Protein AF-A0A7V3JS02-F1 (afdb_monomer)

Solvent-accessible surface area (backbone atoms only — not comparable to full-atom values): 12783 Å² total; per-residue (Å²): 134,54,74,65,55,55,48,52,54,51,49,52,55,48,50,54,53,50,52,44,50,56,47,62,71,46,43,66,59,51,54,53,53,36,35,51,29,7,72,72,30,42,73,64,23,58,60,51,50,52,54,49,55,52,49,38,60,74,61,65,61,91,61,79,54,66,65,54,50,51,51,34,51,52,45,20,51,53,35,31,51,52,58,43,46,47,55,19,43,53,24,11,72,74,18,38,42,65,61,16,52,54,34,46,52,55,42,49,55,55,50,50,58,46,24,75,74,70,74,55,84,57,66,68,56,53,58,51,50,53,53,40,49,54,48,5,31,66,44,22,30,63,53,25,48,50,51,14,40,56,26,9,77,69,25,37,54,67,62,16,50,52,25,44,51,52,23,50,56,34,25,59,80,68,75,48,89,58,63,71,62,52,55,52,38,49,46,48,10,31,62,47,24,27,63,56,23,48,52,51,16,41,55,23,13,67,68,59,36,61,69,60,17,51,51,23,47,52,50,23,44,54,27,25,52,76,61,76,46,77,76,59,66,68,62,56,52,51,38,52,52,44,24,53,53,38,54,54,65,75,78,112

Nearest PDB structures (foldseek):
  6xns-assembly1_A  TM=2.730E-01  e=1.692E-01  synthetic construct
  8v3b-assembly1_a  TM=2.378E-01  e=8.712E-02  synthetic construct
  7rdr-assembly1_A  TM=1.742E-01  e=3.291E-02  unidentified
  8e0o-assembly1_B  TM=2.059E-01  e=1.297E-01  synthetic construct
  3sf4-assembly3_C  TM=2.171E-01  e=5.346E-01  Homo sapiens

Radius of gyration: 34.49 Å; Cα co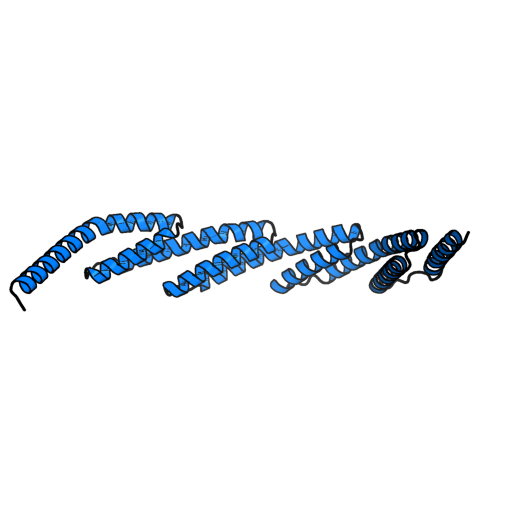ntacts (8 Å, |Δi|>4): 259; chains: 1; bounding box: 74×29×110 Å

Sequence (252 aa):
MTLEEKIAEKLDRFITKIEKIVYRMNLPRLLAIVRKYAEIGDISWIYYVKLIEENVKMYGIKTNISSKVSKIKEIGYKTTVLLELKEARKCAEIGDAFGMELAIEKVMKNAEEYAKKFGEDLSNLYNQIEKIKKIGYRRAIPLELEAARRHAELGDVLDMEISIERAQKYAEKLGVDIFDQVEEIKKIGYRKAIPLKLEAARKSAELGDALRMEECLNFAQKYAEKCGEKIPDQVVAEIYEIYKKQLQSFDD

pLDDT: mean 90.05, std 8.77, range [53.81, 98.75]

Foldseek 3Di:
DDPVVVVVVVVVVVVLVVVLVVCVVCVVVLLVVLLVCLQQLNPVSVVSLVVSVVVCVVSVPPDPVVVSSVVSLVSNLVNNLVVLCVQLQVCLQQLVLVSNVVSLVVSVVVNVVSCVVPVDDCVVVVVVSLVSLLSNLVNNLVVLLVQLLVCLQVLNQPSNVVSLVSNVVSCVSNVHDPPVSNLVSLLSNLVNNLVVLLVQLLVCLLVLNPVSNVVSNVSSQVSCVSNVHGDDVVSVVVSVVSNVVNVVVVVD

Secondary structure (DSSP, 8-state):
--HHHHHHHHHHHHHHHHHHHHHHHHHHHHHHHHHHHHHTT-THHHHHHHHHHHHHHHTT--STHHHHHHHHHHHHHHHHHHHHHHHHHHHHHHT-HHHHHHHHHHHHHHHHHHHHHH----HHHHHHHHHHHHHHHHHHHHHHHHHHHHHHHHT-HHHHHHHHHHHHHHHHHHT---HHHHHHHHHHHHHHHHHHHHHHHHHHHHTT-HHHHHHHHHHHHHHHHHTT----HHHHHHHHHHHHHHHHTTT-

Mean predicted aligned error: 8.8 Å

Structure (mmCIF, N/CA/C/O backbone):
data_AF-A0A7V3JS02-F1
#
_entry.id   AF-A0A7V3JS02-F1
#
loop_
_atom_site.group_PDB
_atom_site.id
_atom_site.type_symbol
_atom_site.label_atom_id
_atom_site.label_alt_id
_atom_site.label_comp_id
_atom_site.label_asym_id
_atom_site.label_entity_id
_atom_site.label_seq_id
_atom_site.pdbx_PDB_ins_code
_atom_site.Cartn_x
_atom_site.Cartn_y
_atom_site.Cartn_z
_atom_site.occupancy
_atom_site.B_iso_or_equiv
_atom_site.auth_seq_id
_atom_site.auth_comp_id
_atom_site.auth_asym_id
_atom_site.auth_atom_id
_atom_site.pdbx_PDB_model_num
ATOM 1 N N . MET A 1 1 ? -4.415 -14.378 69.997 1.00 72.06 1 MET A N 1
ATOM 2 C CA . MET A 1 1 ? -4.799 -13.054 69.486 1.00 72.06 1 MET A CA 1
ATOM 3 C C . MET A 1 1 ? -4.896 -12.077 70.647 1.00 72.06 1 MET A 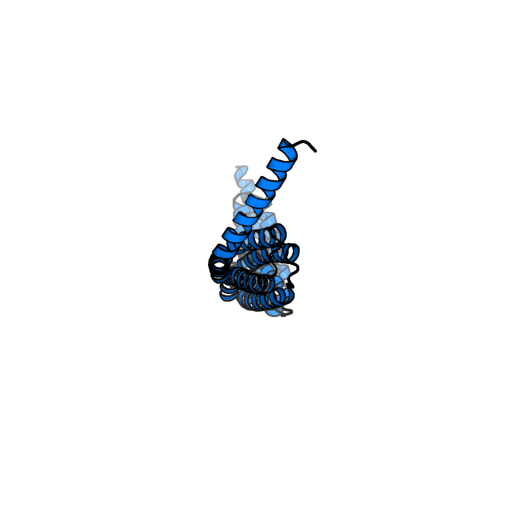C 1
ATOM 5 O O . MET A 1 1 ? -5.714 -12.304 71.543 1.00 72.06 1 MET A O 1
ATOM 9 N N . THR A 1 2 ? -4.023 -11.075 70.686 1.00 92.75 2 THR A N 1
ATOM 10 C CA . THR A 1 2 ? -3.930 -10.068 71.751 1.00 92.75 2 THR A CA 1
ATOM 11 C C . THR A 1 2 ? -5.134 -9.114 71.721 1.00 92.75 2 THR A C 1
ATOM 13 O O . THR A 1 2 ? -5.937 -9.113 70.783 1.00 92.75 2 THR A O 1
ATOM 16 N N . LEU A 1 3 ? -5.316 -8.322 72.783 1.00 86.69 3 LEU A N 1
ATOM 17 C CA . LEU A 1 3 ? -6.363 -7.294 72.827 1.00 86.69 3 LEU A CA 1
ATOM 18 C C . LEU A 1 3 ? -6.144 -6.229 71.739 1.00 86.69 3 LEU A C 1
ATOM 20 O O . LEU A 1 3 ? -7.107 -5.786 71.119 1.00 86.69 3 LEU A O 1
ATOM 24 N N . GLU A 1 4 ? -4.886 -5.883 71.469 1.00 86.81 4 GLU A N 1
ATOM 25 C CA . GLU A 1 4 ? -4.479 -4.950 70.414 1.00 86.81 4 GLU A CA 1
ATOM 26 C C . GLU A 1 4 ? -4.837 -5.483 69.024 1.00 86.81 4 GLU A C 1
ATOM 28 O O . GLU A 1 4 ? -5.469 -4.773 68.246 1.00 86.81 4 GLU A O 1
ATOM 33 N N . GLU A 1 5 ? -4.558 -6.761 68.746 1.00 90.19 5 GLU A N 1
ATOM 34 C CA . GLU A 1 5 ? -4.939 -7.411 67.484 1.00 90.19 5 GLU A CA 1
ATOM 35 C C . GLU A 1 5 ? -6.465 -7.414 67.285 1.00 90.19 5 GLU A C 1
ATOM 37 O O . GLU A 1 5 ? -6.954 -7.123 66.196 1.00 90.19 5 GLU A O 1
ATOM 42 N N . LYS A 1 6 ? -7.246 -7.649 68.351 1.00 87.38 6 LYS A N 1
ATOM 43 C CA . LYS A 1 6 ? -8.723 -7.587 68.309 1.00 87.38 6 LYS A CA 1
ATOM 44 C C . LYS A 1 6 ? -9.259 -6.177 68.044 1.00 87.38 6 LYS A C 1
ATOM 46 O O . LYS A 1 6 ? -10.303 -6.031 67.403 1.00 87.38 6 LYS A O 1
ATOM 51 N N . ILE A 1 7 ? -8.606 -5.148 68.586 1.00 86.81 7 ILE A N 1
ATOM 52 C CA . ILE A 1 7 ? -8.982 -3.742 68.379 1.00 86.81 7 ILE A CA 1
ATOM 53 C C . ILE A 1 7 ? -8.642 -3.318 66.950 1.00 86.81 7 ILE A C 1
ATOM 55 O O . ILE A 1 7 ? -9.502 -2.751 66.275 1.00 86.81 7 ILE A O 1
ATOM 59 N N . ALA A 1 8 ? -7.442 -3.654 66.473 1.00 87.62 8 ALA A N 1
ATOM 60 C CA . ALA A 1 8 ? -7.008 -3.395 65.105 1.00 87.62 8 ALA A CA 1
ATOM 61 C C . ALA A 1 8 ? -7.959 -4.042 64.086 1.00 87.62 8 ALA A C 1
ATOM 63 O O . ALA A 1 8 ? -8.457 -3.364 63.193 1.00 87.62 8 ALA A O 1
ATOM 64 N N . GLU A 1 9 ? -8.320 -5.312 64.282 1.00 91.94 9 GLU A N 1
ATOM 65 C CA . GLU A 1 9 ? -9.240 -6.031 63.394 1.00 91.94 9 GLU A CA 1
ATOM 66 C C . GLU A 1 9 ? -10.656 -5.416 63.372 1.00 91.94 9 GLU A C 1
ATOM 68 O O . GLU A 1 9 ? -11.332 -5.396 62.340 1.00 91.94 9 GLU A O 1
ATOM 73 N N . LYS A 1 10 ? -11.139 -4.893 64.508 1.00 87.31 10 LYS A N 1
ATOM 74 C CA . LYS A 1 10 ? -12.431 -4.187 64.572 1.00 87.31 10 LYS A CA 1
ATOM 75 C C . LYS A 1 10 ? -12.384 -2.828 63.879 1.00 87.31 10 LYS A C 1
ATOM 77 O O . LYS A 1 10 ? -13.352 -2.480 63.201 1.00 87.31 10 LYS A O 1
ATOM 82 N N . LEU A 1 11 ? -11.302 -2.071 64.065 1.00 85.38 11 LEU A N 1
ATOM 83 C CA . LEU A 1 11 ? -11.094 -0.781 63.407 1.00 85.38 11 LEU A CA 1
ATOM 84 C C . LEU A 1 11 ? -11.011 -0.952 61.891 1.00 85.38 11 LEU A C 1
ATOM 86 O O . LEU A 1 11 ? -11.725 -0.258 61.174 1.00 85.38 11 LEU A O 1
ATOM 90 N N . ASP A 1 12 ? -10.245 -1.930 61.417 1.00 87.56 12 ASP A N 1
ATOM 91 C CA . ASP A 1 12 ? -10.099 -2.238 59.993 1.00 87.56 12 ASP A CA 1
ATOM 92 C C . ASP A 1 12 ? -11.447 -2.608 59.344 1.00 87.56 12 ASP A C 1
ATOM 94 O O . ASP A 1 12 ? -11.852 -2.047 58.319 1.00 87.56 12 ASP A O 1
ATOM 98 N N . ARG A 1 13 ? -12.247 -3.447 60.022 1.00 85.69 13 ARG A N 1
ATOM 99 C CA . ARG A 1 13 ? -13.620 -3.763 59.591 1.00 85.69 13 ARG A CA 1
ATOM 100 C C . ARG A 1 13 ? -14.540 -2.540 59.565 1.00 85.69 13 ARG A C 1
ATOM 102 O O . ARG A 1 13 ? -15.411 -2.449 58.694 1.00 85.69 13 ARG A O 1
ATOM 109 N N . PHE A 1 14 ? -14.403 -1.623 60.523 1.00 83.62 14 PHE A N 1
ATOM 110 C CA . PHE A 1 14 ? -15.205 -0.401 60.583 1.00 83.62 14 PHE A CA 1
ATOM 111 C C . PHE A 1 14 ? -14.831 0.578 59.463 1.00 83.62 14 PHE A C 1
ATOM 113 O O . PHE A 1 14 ? -15.727 1.058 58.765 1.00 83.62 14 PHE A O 1
ATOM 120 N N . ILE A 1 15 ? -13.532 0.796 59.239 1.00 83.25 15 ILE A N 1
ATOM 121 C CA . ILE A 1 15 ? -12.993 1.619 58.148 1.00 83.25 15 ILE A CA 1
ATOM 122 C C . ILE A 1 15 ? -13.477 1.079 56.798 1.00 83.25 15 ILE A C 1
ATOM 124 O O . ILE A 1 15 ? -14.153 1.802 56.066 1.00 83.25 15 ILE A O 1
ATOM 128 N N . THR A 1 16 ? -13.296 -0.222 56.540 1.00 83.06 16 THR A N 1
ATOM 129 C CA . THR A 1 16 ? -13.764 -0.892 55.310 1.00 83.06 16 THR A CA 1
ATOM 130 C C . THR A 1 16 ? -15.264 -0.670 55.064 1.00 83.06 16 THR A C 1
ATOM 132 O O . THR A 1 16 ? -15.731 -0.504 53.932 1.00 83.06 16 THR A O 1
ATOM 135 N N . LYS A 1 17 ? -16.075 -0.663 56.132 1.00 84.12 17 LYS A N 1
ATOM 136 C CA . LYS A 1 17 ? -17.525 -0.443 56.035 1.00 84.12 17 LYS A CA 1
ATOM 137 C C . LYS A 1 17 ? -17.859 1.004 55.658 1.00 84.12 17 LYS A C 1
ATOM 139 O O . LYS A 1 17 ? -18.777 1.201 54.859 1.00 84.12 17 LYS A O 1
ATOM 144 N N . ILE A 1 18 ? -17.132 1.986 56.197 1.00 80.75 18 ILE A N 1
ATOM 145 C CA . ILE A 1 18 ? -17.267 3.403 55.825 1.00 80.75 18 ILE A CA 1
ATOM 146 C C . ILE A 1 18 ? -16.854 3.604 54.366 1.00 80.75 18 ILE A C 1
ATOM 148 O O . ILE A 1 18 ? -17.631 4.164 53.592 1.00 80.75 18 ILE A O 1
ATOM 152 N N . GLU A 1 19 ? -15.694 3.087 53.961 1.00 81.38 19 GLU A N 1
ATOM 153 C CA . GLU A 1 19 ? -15.188 3.186 52.585 1.00 81.38 19 GLU A CA 1
ATOM 154 C C . GLU A 1 19 ? -16.183 2.608 51.575 1.00 81.38 19 GLU A C 1
ATOM 156 O O . GLU A 1 19 ? -16.515 3.251 50.579 1.00 81.38 19 GLU A O 1
ATOM 161 N N . LYS A 1 20 ? -16.773 1.447 51.881 1.00 83.25 20 LYS A N 1
ATOM 162 C CA . LYS A 1 20 ? -17.835 0.842 51.066 1.00 83.25 20 LYS A CA 1
ATOM 163 C C . LYS A 1 20 ? -19.061 1.748 50.904 1.00 83.25 20 LYS A C 1
ATOM 165 O O . LYS A 1 20 ? -19.658 1.769 49.823 1.00 83.25 20 LYS A O 1
ATOM 170 N N . ILE A 1 21 ? -19.479 2.457 51.955 1.00 78.94 21 ILE A N 1
ATOM 171 C CA . ILE A 1 21 ? -20.620 3.387 51.900 1.00 78.94 21 ILE A CA 1
ATOM 172 C C . ILE A 1 21 ? -20.264 4.595 51.031 1.00 78.94 21 ILE A C 1
ATOM 174 O O . ILE A 1 21 ? -21.000 4.902 50.090 1.00 78.94 21 ILE A O 1
ATOM 178 N N . VAL A 1 22 ? -19.115 5.223 51.291 1.00 76.81 22 VAL A N 1
ATOM 179 C CA . VAL A 1 22 ? -18.620 6.380 50.530 1.00 76.81 22 VAL A CA 1
ATOM 180 C C . VAL A 1 22 ? -18.471 6.031 49.049 1.00 76.81 22 VAL A C 1
ATOM 182 O O . VAL A 1 22 ? -18.916 6.784 48.179 1.00 76.81 22 VAL A O 1
ATOM 185 N N . TYR A 1 23 ? -17.917 4.859 48.737 1.00 82.50 23 TYR A N 1
ATOM 186 C CA . TYR A 1 23 ? -17.773 4.394 47.364 1.00 82.50 23 TYR A CA 1
ATOM 187 C C . TYR A 1 23 ? -19.134 4.189 46.687 1.00 82.50 23 TYR A C 1
ATOM 189 O O . TYR A 1 23 ? -19.349 4.677 45.579 1.00 82.50 23 TYR A O 1
ATOM 197 N N . ARG A 1 24 ? -20.098 3.539 47.356 1.00 80.00 24 ARG A N 1
ATOM 198 C CA . ARG A 1 24 ? -21.459 3.363 46.814 1.00 80.00 24 ARG A CA 1
ATOM 199 C C . ARG A 1 24 ? -22.152 4.690 46.510 1.00 80.00 24 ARG A C 1
ATOM 201 O O . ARG A 1 24 ? -22.845 4.770 45.499 1.00 80.00 24 ARG A O 1
ATOM 208 N N . MET A 1 25 ? -21.963 5.708 47.350 1.00 77.44 25 MET A N 1
ATOM 209 C CA . MET A 1 25 ? -22.537 7.041 47.134 1.00 77.44 25 MET A CA 1
ATOM 210 C C . MET A 1 25 ? -21.926 7.744 45.914 1.00 77.44 25 MET A C 1
ATOM 212 O O . MET A 1 25 ? -22.640 8.409 45.167 1.00 77.44 25 MET A O 1
ATOM 216 N N . ASN A 1 26 ? -20.625 7.565 45.677 1.00 85.00 26 ASN A N 1
ATOM 217 C CA . ASN A 1 26 ? -19.908 8.227 44.581 1.00 85.00 26 ASN A CA 1
ATOM 218 C C . ASN A 1 26 ? -19.941 7.458 43.251 1.00 85.00 26 ASN A C 1
ATOM 220 O O . ASN A 1 26 ? -19.740 8.041 42.184 1.00 85.00 26 ASN A O 1
ATOM 224 N N . LEU A 1 27 ? -20.221 6.158 43.288 1.00 84.88 27 LEU A N 1
ATOM 225 C CA . LEU A 1 27 ? -20.203 5.272 42.129 1.00 84.88 27 LEU A CA 1
ATOM 226 C C . LEU A 1 27 ? -21.074 5.741 40.940 1.00 84.88 27 LEU A C 1
ATOM 228 O O . LEU A 1 27 ? -20.589 5.661 39.811 1.00 84.88 27 LEU A O 1
ATOM 232 N N . PRO A 1 28 ? -22.315 6.249 41.110 1.00 86.25 28 PRO A N 1
ATOM 233 C CA . PRO A 1 28 ? -23.091 6.773 39.983 1.00 86.25 28 PRO A CA 1
ATOM 234 C C . PRO A 1 28 ? -22.391 7.929 39.258 1.00 86.25 28 PRO A C 1
ATOM 236 O O . PRO A 1 28 ? -22.412 7.986 38.029 1.00 86.25 28 PRO A O 1
ATOM 239 N N . ARG A 1 29 ? -21.734 8.819 40.013 1.00 86.75 29 ARG A N 1
ATOM 240 C CA . ARG A 1 29 ? -20.979 9.953 39.468 1.00 86.75 29 ARG A CA 1
ATOM 241 C C . ARG A 1 29 ? -19.738 9.478 38.721 1.00 86.75 29 ARG A C 1
ATOM 243 O O . ARG A 1 29 ? -19.483 9.958 37.621 1.00 86.75 29 ARG A O 1
ATOM 250 N N . LEU A 1 30 ? -19.011 8.510 39.281 1.00 86.81 30 LEU A N 1
ATOM 251 C CA . LEU A 1 30 ? -17.878 7.879 38.601 1.00 86.81 30 LEU A CA 1
ATOM 252 C C . LEU A 1 30 ? -18.326 7.250 37.278 1.00 86.81 30 LEU A C 1
ATOM 254 O O . LEU A 1 30 ? -17.785 7.601 36.237 1.00 86.81 30 LEU A O 1
ATOM 258 N N . LEU A 1 31 ? -19.374 6.419 37.280 1.00 88.25 31 LEU A N 1
ATOM 259 C CA . LEU A 1 31 ? -19.909 5.804 36.057 1.00 88.25 31 LEU A CA 1
ATOM 260 C C . LEU A 1 31 ? -20.290 6.841 34.986 1.00 88.25 31 LEU A C 1
ATOM 262 O O . LEU A 1 31 ? -20.047 6.601 33.806 1.00 88.25 31 LEU A O 1
ATOM 266 N N . ALA A 1 32 ? -20.848 7.991 35.374 1.00 89.19 32 ALA A N 1
ATOM 267 C CA . ALA A 1 32 ? -21.170 9.072 34.441 1.00 89.19 32 ALA A CA 1
ATOM 268 C C . ALA A 1 32 ? -19.915 9.721 33.825 1.00 89.19 32 ALA A C 1
ATOM 270 O O . ALA A 1 32 ? -19.884 9.968 32.621 1.00 89.19 32 ALA A O 1
ATOM 271 N N . ILE A 1 33 ? -18.868 9.959 34.623 1.00 89.19 33 ILE A N 1
ATOM 272 C CA . ILE A 1 33 ? -17.589 10.506 34.141 1.00 89.19 33 ILE A CA 1
ATOM 273 C C . ILE A 1 33 ? -16.921 9.531 33.168 1.00 89.19 33 ILE A C 1
ATOM 275 O O . ILE A 1 33 ? -16.523 9.923 32.074 1.00 89.19 33 ILE A O 1
ATOM 279 N N . VAL A 1 34 ? -16.844 8.251 33.535 1.00 91.31 34 VAL A N 1
ATOM 280 C CA . VAL A 1 34 ? -16.229 7.219 32.687 1.00 91.31 34 VAL A CA 1
ATOM 281 C C . VAL A 1 34 ? -16.994 7.052 31.380 1.00 91.31 34 VAL A C 1
ATOM 283 O O . VAL A 1 34 ? -16.384 6.954 30.318 1.00 91.31 34 VAL A O 1
ATOM 286 N N . ARG A 1 35 ? -18.329 7.088 31.438 1.00 90.62 35 ARG A N 1
ATOM 287 C CA . ARG A 1 35 ? -19.168 7.087 30.241 1.00 90.62 35 ARG A CA 1
ATOM 288 C C . ARG A 1 35 ? -18.858 8.274 29.330 1.00 90.62 35 ARG A C 1
ATOM 290 O O . ARG A 1 35 ? -18.754 8.074 28.130 1.00 90.62 35 ARG A O 1
ATOM 297 N N . LYS A 1 36 ? -18.659 9.475 29.880 1.00 91.12 36 LYS A N 1
ATOM 298 C CA . LYS A 1 36 ? -18.298 10.654 29.084 1.00 91.12 36 LYS A CA 1
ATOM 299 C C . LYS A 1 36 ? -16.960 10.465 28.363 1.00 91.12 36 LYS A C 1
ATOM 301 O O . LYS A 1 36 ? -16.873 10.794 27.188 1.00 91.12 36 LYS A O 1
ATOM 306 N N . TYR A 1 37 ? -15.948 9.906 29.033 1.00 87.88 37 TYR A N 1
ATOM 307 C CA . TYR A 1 37 ? -14.671 9.571 28.387 1.00 87.88 37 TYR A CA 1
ATOM 308 C C . TYR A 1 37 ? -14.848 8.538 27.266 1.00 87.88 37 TYR A C 1
ATOM 310 O O . TYR A 1 37 ? -14.301 8.707 26.180 1.00 87.88 37 TYR A O 1
ATOM 318 N N . ALA A 1 38 ? -15.673 7.515 27.494 1.00 86.50 38 ALA A N 1
ATOM 319 C CA . ALA A 1 38 ? -16.013 6.523 26.480 1.00 86.50 38 ALA A CA 1
ATOM 320 C C . ALA A 1 38 ? -16.726 7.148 25.265 1.00 86.50 38 ALA A C 1
ATOM 322 O O . ALA A 1 38 ? -16.357 6.871 24.128 1.00 86.50 38 ALA A O 1
ATOM 323 N N . GLU A 1 39 ? -17.699 8.033 25.490 1.00 87.50 39 GLU A N 1
ATOM 324 C CA . GLU A 1 39 ? -18.475 8.715 24.440 1.00 87.50 39 GLU A CA 1
ATOM 325 C C . GLU A 1 39 ? -17.643 9.673 23.576 1.00 87.50 39 GLU A C 1
ATOM 327 O O . GLU A 1 39 ? -18.041 9.968 22.451 1.00 87.50 39 GLU A O 1
ATOM 332 N N . ILE A 1 40 ? -16.495 10.144 24.070 1.00 85.38 40 ILE A N 1
ATOM 333 C CA . ILE A 1 40 ? -15.550 10.965 23.293 1.00 85.38 40 ILE A CA 1
ATOM 334 C C . ILE A 1 40 ? -14.340 10.166 22.786 1.00 85.38 40 ILE A C 1
ATOM 336 O O . ILE A 1 40 ? -13.474 10.730 22.124 1.00 85.38 40 ILE A O 1
ATOM 340 N N . GLY A 1 41 ? -14.269 8.868 23.095 1.00 78.81 41 GLY A N 1
ATOM 341 C CA . GLY A 1 41 ? -13.170 7.985 22.705 1.00 78.81 41 GLY A CA 1
ATOM 342 C C . GLY A 1 41 ? -11.846 8.222 23.441 1.00 78.81 41 GLY A C 1
ATOM 343 O O . GLY A 1 41 ? -10.814 7.736 22.979 1.00 78.81 41 GLY A O 1
ATOM 344 N N . ASP A 1 42 ? -11.857 8.934 24.572 1.00 82.31 42 ASP A N 1
ATOM 345 C CA . ASP A 1 42 ? -10.678 9.161 25.417 1.00 82.31 42 ASP A CA 1
ATOM 346 C C . ASP A 1 42 ? -10.306 7.877 26.163 1.00 82.31 42 ASP A C 1
ATOM 348 O O . ASP A 1 42 ? -11.054 7.404 27.021 1.00 82.31 42 ASP A O 1
ATOM 352 N N . ILE A 1 43 ? -9.117 7.342 25.880 1.00 79.19 43 ILE A N 1
ATOM 353 C CA . ILE A 1 43 ? -8.634 6.058 26.407 1.00 79.19 43 ILE A CA 1
ATOM 354 C C . ILE A 1 43 ? -8.599 5.973 27.945 1.00 79.19 43 ILE A C 1
ATOM 356 O O . ILE A 1 43 ? -8.542 4.876 28.504 1.00 79.19 43 ILE A O 1
ATOM 360 N N . SER A 1 44 ? -8.699 7.098 28.655 1.00 80.38 44 SER A N 1
ATOM 361 C CA . SER A 1 44 ? -8.837 7.142 30.113 1.00 80.38 44 SER A CA 1
ATOM 362 C C . SER A 1 44 ? -10.044 6.340 30.612 1.00 80.38 44 SER A C 1
ATOM 364 O O . SER A 1 44 ? -10.014 5.827 31.735 1.00 80.38 44 SER A O 1
ATOM 366 N N . TRP A 1 45 ? -11.092 6.162 29.789 1.00 86.31 45 TRP A N 1
ATOM 367 C CA . TRP A 1 45 ? -12.254 5.345 30.158 1.00 86.31 45 TRP A CA 1
ATOM 368 C C . TRP A 1 45 ? -11.856 3.910 30.543 1.00 86.31 45 TRP A C 1
ATOM 370 O O . TRP A 1 45 ? -12.429 3.358 31.482 1.00 86.31 45 TRP A O 1
ATOM 380 N N . ILE A 1 46 ? -10.831 3.334 29.903 1.00 82.62 46 ILE A N 1
ATOM 381 C CA . ILE A 1 46 ? -10.332 1.974 30.177 1.00 82.62 46 ILE A CA 1
ATOM 382 C C . ILE A 1 46 ? -9.782 1.864 31.598 1.00 82.62 46 ILE A C 1
ATOM 384 O O . ILE A 1 46 ? -10.121 0.934 32.335 1.00 82.62 46 ILE A O 1
ATOM 388 N N . TYR A 1 47 ? -8.948 2.830 31.991 1.00 82.94 47 TYR A N 1
ATOM 389 C CA . TYR A 1 47 ? -8.342 2.869 33.319 1.00 82.94 47 TYR A CA 1
ATOM 390 C C . TYR A 1 47 ? -9.417 2.947 34.406 1.00 82.94 47 TYR A C 1
ATOM 392 O O . TYR A 1 47 ? -9.424 2.153 35.349 1.00 82.94 47 TYR A O 1
ATOM 400 N N . TYR A 1 48 ? -10.380 3.855 34.241 1.00 87.44 48 TYR A N 1
ATOM 401 C CA . TYR A 1 48 ? -11.426 4.037 35.238 1.00 87.44 48 TYR A CA 1
ATOM 402 C C . TYR A 1 48 ? -12.433 2.883 35.280 1.00 87.44 48 TYR A C 1
ATOM 404 O O . TYR A 1 48 ? -12.923 2.556 36.359 1.00 87.44 48 TYR A O 1
ATOM 412 N N . VAL A 1 49 ? -12.725 2.232 34.148 1.00 86.62 49 VAL A N 1
ATOM 413 C CA . VAL A 1 49 ? -13.524 0.999 34.130 1.00 86.62 49 VAL A CA 1
ATOM 414 C C . VAL A 1 49 ? -12.858 -0.085 34.981 1.00 86.62 49 VAL A C 1
ATOM 416 O O . VAL A 1 49 ? -13.524 -0.666 35.838 1.00 86.62 49 VAL A O 1
ATOM 419 N N . LYS A 1 50 ? -11.550 -0.312 34.808 1.00 84.00 50 LYS A N 1
ATOM 420 C CA . LYS A 1 50 ? -10.802 -1.308 35.588 1.00 84.00 50 LYS A CA 1
ATOM 421 C C . LYS A 1 50 ? -10.836 -0.995 37.086 1.00 84.00 50 LYS A C 1
ATOM 423 O O . LYS A 1 50 ? -11.159 -1.866 37.889 1.00 84.00 50 LYS A O 1
ATOM 428 N N . LEU A 1 51 ? -10.596 0.267 37.447 1.00 84.88 51 LEU A N 1
ATOM 429 C CA . LEU A 1 51 ? -10.661 0.730 38.834 1.00 84.88 51 LEU A CA 1
ATOM 430 C C . LEU A 1 51 ? -12.057 0.518 39.448 1.00 84.88 51 LEU A C 1
ATOM 432 O O . LEU A 1 51 ? -12.182 0.193 40.630 1.00 84.88 51 LEU A O 1
ATOM 436 N N . ILE A 1 52 ? -13.126 0.694 38.663 1.00 87.06 52 ILE A N 1
ATOM 437 C CA . ILE A 1 52 ? -14.493 0.409 39.113 1.00 87.06 52 ILE A CA 1
ATOM 438 C C . ILE A 1 52 ? -14.680 -1.093 39.352 1.00 87.06 52 ILE A C 1
ATOM 440 O O . ILE A 1 52 ? -15.185 -1.474 40.405 1.00 87.06 52 ILE A O 1
ATOM 444 N N . GLU A 1 53 ? -14.260 -1.949 38.420 1.00 85.44 53 GLU A N 1
ATOM 445 C CA . GLU A 1 53 ? -14.382 -3.407 38.553 1.00 85.44 53 GLU A CA 1
ATOM 446 C C . GLU A 1 53 ? -13.616 -3.947 39.776 1.00 85.44 53 GLU A C 1
ATOM 448 O O . GLU A 1 53 ? -14.161 -4.749 40.542 1.00 85.44 53 GLU A O 1
ATOM 453 N N . GLU A 1 54 ? -12.398 -3.454 40.018 1.00 85.12 54 GLU A N 1
ATOM 454 C CA . GLU A 1 54 ? -11.571 -3.816 41.177 1.00 85.12 54 GLU A CA 1
ATOM 455 C C . GLU A 1 54 ? -12.224 -3.411 42.504 1.00 85.12 54 GLU A C 1
ATOM 457 O O . GLU A 1 54 ? -12.354 -4.239 43.408 1.00 85.12 54 GLU A O 1
ATOM 462 N N . ASN A 1 55 ? -12.714 -2.173 42.611 1.00 83.19 55 ASN A N 1
ATOM 463 C CA . ASN A 1 55 ? -13.380 -1.691 43.823 1.00 83.19 55 ASN A CA 1
ATOM 464 C C . ASN A 1 55 ? -14.714 -2.407 44.081 1.00 83.19 55 ASN A C 1
ATOM 466 O O . ASN A 1 55 ? -15.057 -2.715 45.223 1.00 83.19 55 ASN A O 1
ATOM 470 N N . VAL A 1 56 ? -15.476 -2.729 43.032 1.00 84.06 56 VAL A N 1
ATOM 471 C CA . VAL A 1 56 ? -16.717 -3.509 43.166 1.00 84.06 56 VAL A CA 1
ATOM 472 C C . VAL A 1 56 ? -16.439 -4.898 43.732 1.00 84.06 56 VAL A C 1
ATOM 474 O O . VAL A 1 56 ? -17.200 -5.359 44.592 1.00 84.06 56 VAL A O 1
ATOM 477 N N . LYS A 1 57 ? -15.348 -5.535 43.285 1.00 83.88 57 LYS A N 1
ATOM 478 C CA . LYS A 1 57 ? -14.882 -6.824 43.803 1.00 83.88 57 LYS A CA 1
ATOM 479 C C . LYS A 1 57 ? -14.415 -6.698 45.253 1.00 83.88 57 LYS A C 1
ATOM 481 O O . LYS A 1 57 ? -14.905 -7.442 46.098 1.00 83.88 57 LYS A O 1
ATOM 486 N N . MET A 1 58 ? -13.545 -5.729 45.543 1.00 82.19 58 MET A N 1
ATOM 487 C CA . MET A 1 58 ? -12.991 -5.467 46.877 1.00 82.19 58 MET A CA 1
ATOM 488 C C . MET A 1 58 ? -14.093 -5.238 47.920 1.00 82.19 58 MET A C 1
ATOM 490 O O . MET A 1 58 ? -14.110 -5.881 48.965 1.00 82.19 58 MET A O 1
ATOM 494 N N . TYR A 1 59 ? -15.077 -4.390 47.613 1.00 81.81 59 TYR A N 1
ATOM 495 C CA . TYR A 1 59 ? -16.146 -4.047 48.554 1.00 81.81 59 TYR A CA 1
ATOM 496 C C . TYR A 1 59 ? -17.359 -4.994 48.501 1.00 81.81 59 TYR A C 1
ATOM 498 O O . TYR A 1 59 ? -18.343 -4.782 49.224 1.00 81.81 59 TYR A O 1
ATOM 506 N N . GLY A 1 60 ? -17.348 -6.028 47.651 1.00 75.12 60 GLY A N 1
ATOM 507 C CA . GLY A 1 60 ? -18.446 -6.994 47.514 1.00 75.12 60 GLY A CA 1
ATOM 508 C C . GLY A 1 60 ? -19.790 -6.328 47.193 1.00 75.12 60 GLY A C 1
ATOM 509 O O . GLY A 1 60 ? -20.799 -6.543 47.881 1.00 75.12 60 GLY A O 1
ATOM 510 N N . ILE A 1 61 ? -19.812 -5.426 46.208 1.00 75.81 61 ILE A N 1
ATOM 511 C CA . ILE A 1 61 ? -21.005 -4.642 45.865 1.00 75.81 61 ILE A CA 1
ATOM 512 C C . ILE A 1 61 ? -21.897 -5.437 44.898 1.00 75.81 61 ILE A C 1
ATOM 514 O O . ILE A 1 61 ? -21.719 -5.402 43.686 1.00 75.81 61 ILE A O 1
ATOM 518 N N . LYS A 1 62 ? -22.923 -6.111 45.436 1.00 63.72 62 LYS A N 1
ATOM 519 C CA . LYS A 1 62 ? -23.987 -6.772 44.655 1.00 63.72 62 LYS A CA 1
ATOM 520 C C . LYS A 1 62 ? -24.943 -5.737 44.047 1.00 63.72 62 LYS A C 1
ATOM 522 O O . LYS A 1 62 ? -25.923 -5.353 44.675 1.00 63.72 62 LYS A O 1
ATOM 527 N N . THR A 1 63 ? -24.640 -5.230 42.858 1.00 62.06 63 THR A N 1
ATOM 528 C CA . THR A 1 63 ? -25.485 -4.263 42.124 1.00 62.06 63 THR A CA 1
ATOM 529 C C . THR A 1 63 ? -25.396 -4.526 40.621 1.00 62.06 63 THR A C 1
ATOM 531 O O . THR A 1 63 ? -24.483 -5.215 40.171 1.00 62.06 63 THR A O 1
ATOM 534 N N . ASN A 1 64 ? -26.296 -3.932 39.827 1.00 69.62 64 ASN A N 1
ATOM 535 C CA . ASN A 1 64 ? -26.292 -4.011 38.359 1.00 69.62 64 ASN A CA 1
ATOM 536 C C . ASN A 1 64 ? -25.156 -3.184 37.699 1.00 69.62 64 ASN A C 1
ATOM 538 O O . ASN A 1 64 ? -25.343 -2.564 36.654 1.00 69.62 64 ASN A O 1
ATOM 542 N N . ILE A 1 65 ? -23.984 -3.096 38.339 1.00 76.12 65 ILE A N 1
ATOM 543 C CA . ILE A 1 65 ? -22.821 -2.365 37.812 1.00 76.12 65 ILE A CA 1
ATOM 544 C C . ILE A 1 65 ? -22.249 -3.075 36.596 1.00 76.12 65 ILE A C 1
ATOM 546 O O . ILE A 1 65 ? -21.878 -2.399 35.645 1.00 76.12 65 ILE A O 1
ATOM 550 N N . SER A 1 66 ? -22.227 -4.411 36.606 1.00 75.00 66 SER A N 1
ATOM 551 C CA . SER A 1 66 ? -21.676 -5.206 35.506 1.00 75.00 66 SER A CA 1
ATOM 552 C C . SER A 1 66 ? -22.294 -4.809 34.160 1.00 75.00 66 SER A C 1
ATOM 554 O O . SER A 1 66 ? -21.554 -4.446 33.255 1.00 75.00 66 SER A O 1
ATOM 556 N N . SER A 1 67 ? -23.627 -4.708 34.054 1.00 78.75 67 SER A N 1
ATOM 557 C CA . SER A 1 67 ? -24.265 -4.288 32.794 1.00 78.75 67 SER A CA 1
ATOM 558 C C . SER A 1 67 ? -23.960 -2.837 32.397 1.00 78.75 67 SER A C 1
ATOM 560 O O . SER A 1 67 ? -23.833 -2.535 31.211 1.00 78.75 67 SER A O 1
ATOM 562 N N . LYS A 1 68 ? -23.823 -1.918 33.366 1.00 84.81 68 LYS A N 1
ATOM 563 C CA . LYS A 1 68 ? -23.458 -0.516 33.096 1.00 84.81 68 LYS A CA 1
ATOM 564 C C . LYS A 1 68 ? -22.021 -0.405 32.598 1.00 84.81 68 LYS A C 1
ATOM 566 O O . LYS A 1 68 ? -21.769 0.332 31.653 1.00 84.81 68 LYS A O 1
ATOM 571 N N . VAL A 1 69 ? -21.105 -1.144 33.218 1.00 83.62 69 VAL A N 1
ATOM 572 C CA . VAL A 1 69 ? -19.700 -1.214 32.811 1.00 83.62 69 VAL A CA 1
ATOM 573 C C . VAL A 1 69 ? -19.576 -1.837 31.425 1.00 83.62 69 VAL A C 1
ATOM 575 O O . VAL A 1 69 ? -18.891 -1.260 30.589 1.00 83.62 69 VAL A O 1
ATOM 578 N N . SER A 1 70 ? -20.294 -2.926 31.131 1.00 81.69 70 SER A N 1
ATOM 579 C CA . SER A 1 70 ? -20.320 -3.520 29.787 1.00 81.69 70 SER A CA 1
ATOM 580 C C . SER A 1 70 ? -20.780 -2.524 28.720 1.00 81.69 70 SER A C 1
ATOM 582 O O . SER A 1 70 ? -20.124 -2.390 27.696 1.00 81.69 70 SER A O 1
ATOM 584 N N . LYS A 1 71 ? -21.837 -1.740 28.980 1.00 84.06 71 LYS A N 1
ATOM 585 C CA . LYS A 1 71 ? -22.278 -0.686 28.046 1.00 84.06 71 LYS A CA 1
ATOM 586 C C . LYS A 1 71 ? -21.231 0.410 27.843 1.00 84.06 71 LYS A C 1
ATOM 588 O O . LYS A 1 71 ? -21.069 0.904 26.735 1.00 84.06 71 LYS A O 1
ATOM 593 N N . ILE A 1 72 ? -20.531 0.813 28.904 1.00 86.19 72 ILE A N 1
ATOM 594 C CA . ILE A 1 72 ? -19.447 1.802 28.803 1.00 86.19 72 ILE A CA 1
ATOM 595 C C . ILE A 1 72 ? -18.287 1.240 27.973 1.00 86.19 72 ILE A C 1
ATOM 597 O O . ILE A 1 72 ? -17.775 1.959 27.119 1.00 86.19 72 ILE A O 1
ATOM 601 N N . LYS A 1 73 ? -17.913 -0.031 28.185 1.00 82.12 73 LYS A N 1
ATOM 602 C CA . LYS A 1 73 ? -16.896 -0.735 27.387 1.00 82.12 73 LYS A CA 1
ATOM 603 C C . LYS A 1 73 ? -17.273 -0.746 25.906 1.00 82.12 73 LYS A C 1
ATOM 605 O O . LYS A 1 73 ? -16.468 -0.326 25.082 1.00 82.12 73 LYS A O 1
ATOM 610 N N . GLU A 1 74 ? -18.512 -1.115 25.587 1.00 79.94 74 GLU A N 1
ATOM 611 C CA . GLU A 1 74 ? -19.031 -1.130 24.214 1.00 79.94 74 GLU A CA 1
ATOM 612 C C . GLU A 1 74 ? -18.977 0.262 23.556 1.00 79.94 74 GLU A C 1
ATOM 614 O O . GLU A 1 74 ? -18.456 0.409 22.448 1.00 79.94 74 GLU A O 1
ATOM 619 N N . ILE A 1 75 ? -19.468 1.303 24.245 1.00 84.56 75 ILE A N 1
ATOM 620 C CA . ILE A 1 75 ? -19.451 2.688 23.745 1.00 84.56 75 ILE A CA 1
ATOM 621 C C . ILE A 1 75 ? -18.016 3.166 23.519 1.00 84.56 75 ILE A C 1
ATOM 623 O O . ILE A 1 75 ? -17.714 3.723 22.462 1.00 84.56 75 ILE A O 1
ATOM 627 N N . GLY A 1 76 ? -17.146 2.955 24.506 1.00 80.69 76 GLY A N 1
ATOM 628 C CA . GLY A 1 76 ? -15.764 3.414 24.481 1.00 80.69 76 GLY A CA 1
ATOM 629 C C . GLY A 1 76 ? -14.982 2.748 23.365 1.00 80.69 76 GLY A C 1
ATOM 630 O O . GLY A 1 76 ? -14.369 3.433 22.553 1.00 80.69 76 GLY A O 1
ATOM 631 N N . TYR A 1 77 ? -15.098 1.425 23.256 1.00 76.38 77 TYR A N 1
ATOM 632 C CA . TYR A 1 77 ? -14.489 0.652 22.182 1.00 76.38 77 TYR A CA 1
ATOM 633 C C . TYR A 1 77 ? -14.960 1.138 20.809 1.00 76.38 77 TYR A C 1
ATOM 635 O O . TYR A 1 77 ? -14.145 1.513 19.966 1.00 76.38 77 TYR A O 1
ATOM 643 N N . LYS A 1 78 ? -16.280 1.216 20.601 1.00 76.50 78 LYS A N 1
ATOM 644 C CA . LYS A 1 78 ? -16.853 1.651 19.324 1.00 76.50 78 LYS A CA 1
ATOM 645 C C . LYS A 1 78 ? -16.398 3.060 18.955 1.00 76.50 78 LYS A C 1
ATOM 647 O O . LYS A 1 78 ? -16.059 3.299 17.801 1.00 76.50 78 LYS A O 1
ATOM 652 N N . THR A 1 79 ? -16.375 3.984 19.909 1.00 80.06 79 THR A N 1
ATOM 653 C CA . THR A 1 79 ? -16.018 5.384 19.651 1.00 80.06 79 THR A CA 1
ATOM 654 C C . THR A 1 79 ? -14.531 5.540 19.359 1.00 80.06 79 THR A C 1
ATOM 656 O O . THR A 1 79 ? -14.183 6.155 18.353 1.00 80.06 79 THR A O 1
ATOM 659 N N . THR A 1 80 ? -13.655 4.944 20.175 1.00 75.19 80 THR A N 1
ATOM 660 C CA . THR A 1 80 ? -12.201 4.987 19.965 1.00 75.19 80 THR A CA 1
ATOM 661 C C . THR A 1 80 ? -11.835 4.373 18.611 1.00 75.19 80 THR A C 1
ATOM 663 O O . THR A 1 80 ? -11.186 5.030 17.802 1.00 75.19 80 THR A O 1
ATOM 666 N N . VAL A 1 81 ? -12.354 3.183 18.290 1.00 76.00 81 VAL A N 1
ATOM 667 C CA . VAL A 1 81 ? -12.103 2.524 16.997 1.00 76.00 81 VAL A CA 1
ATOM 668 C C . VAL A 1 81 ? -12.655 3.339 15.820 1.00 76.00 81 VAL A C 1
ATOM 670 O O . VAL A 1 81 ? -11.990 3.473 14.795 1.00 76.00 81 VAL A O 1
ATOM 673 N N . LEU A 1 82 ? -13.854 3.924 15.935 1.00 76.44 82 LEU A N 1
ATOM 674 C CA . LEU A 1 82 ? -14.419 4.762 14.868 1.00 76.44 82 LEU A CA 1
ATOM 675 C C . LEU A 1 82 ? -13.594 6.029 14.615 1.00 76.44 82 LEU A C 1
ATOM 677 O O . LEU A 1 82 ? -13.427 6.411 13.454 1.00 76.44 82 LEU A O 1
ATOM 681 N N . LEU A 1 83 ? -13.094 6.671 15.674 1.00 78.00 83 LEU A N 1
ATOM 682 C CA . LEU A 1 83 ? -12.222 7.840 15.568 1.00 78.00 83 LEU A CA 1
ATOM 683 C C . LEU A 1 83 ? -10.889 7.479 14.916 1.00 78.00 83 LEU A C 1
ATOM 685 O O . LEU A 1 83 ? -10.433 8.203 14.034 1.00 78.00 83 LEU A O 1
ATOM 689 N N . GLU A 1 84 ? -10.300 6.345 15.289 1.00 75.44 84 GLU A N 1
ATOM 690 C CA . GLU A 1 84 ? -9.042 5.877 14.707 1.00 75.44 84 GLU A CA 1
ATOM 691 C C . GLU A 1 84 ? -9.209 5.478 13.229 1.00 75.44 84 GLU A C 1
ATOM 693 O O . GLU A 1 84 ? -8.365 5.807 12.397 1.00 75.44 84 GLU A O 1
ATOM 698 N N . LEU A 1 85 ? -10.346 4.876 12.854 1.00 88.81 85 LEU A N 1
ATOM 699 C CA . LEU A 1 85 ? -10.665 4.565 11.454 1.00 88.81 85 LEU A CA 1
ATOM 700 C C . LEU A 1 85 ? -10.970 5.803 10.603 1.00 88.81 85 LEU A C 1
ATOM 702 O O . LEU A 1 85 ? -10.994 5.699 9.375 1.00 88.81 85 LEU A O 1
ATOM 706 N N . LYS A 1 86 ? -11.250 6.962 11.208 1.00 90.31 86 LYS A N 1
ATOM 707 C CA . LYS A 1 86 ? -11.564 8.191 10.465 1.00 90.31 86 LYS A CA 1
ATOM 708 C C . LYS A 1 86 ? -10.403 8.604 9.568 1.00 90.31 86 LYS A C 1
ATOM 710 O O . LYS A 1 86 ? -10.639 9.031 8.444 1.00 90.31 86 LYS A O 1
ATOM 715 N N . GLU A 1 87 ? -9.174 8.455 10.049 1.00 89.88 87 GLU A N 1
ATOM 716 C CA . GLU A 1 87 ? -7.992 8.816 9.271 1.00 89.88 87 GLU A CA 1
ATOM 717 C C . GLU A 1 87 ? -7.773 7.853 8.104 1.00 89.88 87 GLU A C 1
ATOM 719 O O . GLU A 1 87 ? -7.658 8.290 6.963 1.00 89.88 87 GLU A O 1
ATOM 724 N N . ALA A 1 88 ? -7.881 6.544 8.357 1.00 95.00 88 ALA A N 1
ATOM 725 C CA . ALA A 1 88 ? -7.831 5.534 7.303 1.00 95.00 88 ALA A CA 1
ATOM 726 C C . ALA A 1 88 ? -8.887 5.780 6.211 1.00 95.00 88 ALA A C 1
ATOM 728 O O . ALA A 1 88 ? -8.597 5.630 5.027 1.00 95.00 88 ALA A O 1
ATOM 729 N N . ARG A 1 89 ? -10.106 6.193 6.594 1.00 95.56 89 ARG A N 1
ATOM 730 C CA . ARG A 1 89 ? -11.167 6.554 5.640 1.00 95.56 89 ARG A CA 1
ATOM 731 C C . ARG A 1 89 ? -10.794 7.757 4.786 1.00 95.56 89 ARG A C 1
ATOM 733 O O . ARG A 1 89 ? -10.978 7.680 3.580 1.00 95.56 89 ARG A O 1
ATOM 740 N N . LYS A 1 90 ? -10.253 8.830 5.370 1.00 96.00 90 LYS A N 1
ATOM 741 C CA . LYS A 1 90 ? -9.824 10.004 4.593 1.00 96.00 90 LYS A CA 1
ATOM 742 C C . LYS A 1 90 ? -8.737 9.643 3.585 1.00 96.00 90 LYS A C 1
ATOM 744 O O . LYS A 1 90 ? -8.861 10.008 2.423 1.00 96.00 90 LYS A O 1
ATOM 749 N N . CYS A 1 91 ? -7.716 8.897 4.012 1.00 96.69 91 CYS A N 1
ATOM 750 C CA . CYS A 1 91 ? -6.657 8.422 3.121 1.00 96.69 91 CYS A CA 1
ATOM 751 C C . CYS A 1 91 ? -7.239 7.565 1.989 1.00 96.69 91 CYS A C 1
ATOM 753 O O . CYS A 1 91 ? -6.979 7.821 0.815 1.00 96.69 91 CYS A O 1
ATOM 755 N N . ALA A 1 92 ? -8.116 6.612 2.322 1.00 97.44 92 ALA A N 1
ATOM 756 C CA . ALA A 1 92 ? -8.810 5.799 1.328 1.00 97.44 92 ALA A CA 1
ATOM 757 C C . ALA A 1 92 ? -9.638 6.656 0.359 1.00 97.44 92 ALA A C 1
ATOM 759 O O . ALA A 1 92 ? -9.691 6.377 -0.838 1.00 97.44 92 ALA A O 1
ATOM 760 N N . GLU A 1 93 ? -10.279 7.711 0.860 1.00 97.06 93 GLU A N 1
ATOM 761 C CA . GLU A 1 93 ? -11.109 8.592 0.055 1.00 97.06 93 GLU A CA 1
ATOM 762 C C . GLU A 1 93 ? -10.305 9.413 -0.959 1.00 97.06 93 GLU A C 1
ATOM 764 O O . GLU A 1 93 ? -10.806 9.683 -2.050 1.00 97.06 93 GLU A O 1
ATOM 769 N N . ILE A 1 94 ? -9.067 9.774 -0.649 1.00 97.00 94 ILE A N 1
ATOM 770 C CA . ILE A 1 94 ? -8.199 10.495 -1.588 1.00 97.00 94 ILE A CA 1
ATOM 771 C C . ILE A 1 94 ? -7.304 9.559 -2.412 1.00 97.00 94 ILE A C 1
ATOM 773 O O . ILE A 1 94 ? -6.533 10.034 -3.236 1.00 97.00 94 ILE A O 1
ATOM 777 N N . GLY A 1 95 ? -7.404 8.241 -2.207 1.00 96.19 95 GLY A N 1
ATOM 778 C CA . GLY A 1 95 ? -6.561 7.250 -2.880 1.00 96.19 95 GLY A CA 1
ATOM 779 C C . GLY A 1 95 ? -5.137 7.144 -2.324 1.00 96.19 95 GLY A C 1
ATOM 780 O O . GLY A 1 95 ? -4.294 6.507 -2.948 1.00 96.19 95 GLY A O 1
ATOM 781 N N . ASP A 1 96 ? -4.865 7.703 -1.143 1.00 97.25 96 ASP A N 1
ATOM 782 C CA . ASP A 1 96 ? -3.611 7.499 -0.411 1.00 97.25 96 ASP A CA 1
ATOM 783 C C . ASP A 1 96 ? -3.620 6.114 0.258 1.00 97.25 96 ASP A C 1
ATOM 785 O O . ASP A 1 96 ? -3.948 5.945 1.436 1.00 97.25 96 ASP A O 1
ATOM 789 N N . ALA A 1 97 ? -3.307 5.083 -0.528 1.00 96.69 97 ALA A N 1
ATOM 790 C CA . ALA A 1 97 ? -3.307 3.703 -0.053 1.00 96.69 97 ALA A CA 1
ATOM 791 C C . ALA A 1 97 ? -2.228 3.434 1.011 1.00 96.69 97 ALA A C 1
ATOM 793 O O . ALA A 1 97 ? -2.460 2.625 1.910 1.00 96.69 97 ALA A O 1
ATOM 794 N N . PHE A 1 98 ? -1.082 4.119 0.951 1.00 94.44 98 PHE A N 1
ATOM 795 C CA . PHE A 1 98 ? -0.011 3.955 1.934 1.00 94.44 98 PHE A CA 1
ATOM 796 C C . PHE A 1 98 ? -0.408 4.537 3.295 1.00 94.44 98 PHE A C 1
ATOM 798 O O . PHE A 1 98 ? -0.365 3.826 4.302 1.00 94.44 98 PHE A O 1
ATOM 805 N N . GLY A 1 99 ? -0.873 5.790 3.330 1.00 95.06 99 GLY A N 1
ATOM 806 C CA . GLY A 1 99 ? -1.366 6.413 4.559 1.00 95.06 99 GLY A CA 1
ATOM 807 C C . GLY A 1 99 ? -2.568 5.669 5.141 1.00 95.06 99 GLY A C 1
ATOM 808 O O . GLY A 1 99 ? -2.662 5.488 6.356 1.00 95.06 99 GLY A O 1
ATOM 809 N N . MET A 1 100 ? -3.440 5.133 4.281 1.00 96.94 100 MET A N 1
ATOM 810 C CA . MET A 1 100 ? -4.541 4.269 4.703 1.00 96.94 100 MET A CA 1
ATOM 811 C C . MET A 1 100 ? -4.038 3.005 5.414 1.00 96.94 100 MET A C 1
ATOM 813 O O . MET A 1 100 ? -4.545 2.678 6.487 1.00 96.94 100 MET A O 1
ATOM 817 N N . GLU A 1 101 ? -3.077 2.279 4.832 1.00 95.38 101 GLU A N 1
ATOM 818 C CA . GLU A 1 101 ? -2.535 1.052 5.429 1.00 95.38 101 GLU A CA 1
ATOM 819 C C . GLU A 1 101 ? -1.874 1.320 6.784 1.00 95.38 101 GLU A C 1
ATOM 821 O O . GLU A 1 101 ? -2.167 0.605 7.744 1.00 95.38 101 GLU A O 1
ATOM 826 N N . LEU A 1 102 ? -1.086 2.393 6.895 1.00 93.88 102 LEU A N 1
ATOM 827 C CA . LEU A 1 102 ? -0.472 2.814 8.159 1.00 93.88 102 LEU A CA 1
ATOM 828 C C . LEU A 1 102 ? -1.514 3.165 9.229 1.00 93.88 102 LEU A C 1
ATOM 830 O O . LEU A 1 102 ? -1.395 2.764 10.390 1.00 93.88 102 LEU A O 1
ATOM 834 N N . ALA A 1 103 ? -2.561 3.902 8.852 1.00 92.31 103 ALA A N 1
ATOM 835 C CA . ALA A 1 103 ? -3.639 4.243 9.772 1.00 92.31 103 ALA A CA 1
ATOM 836 C C . ALA A 1 103 ? -4.392 2.988 10.249 1.00 92.31 103 ALA A C 1
ATOM 838 O O . ALA A 1 103 ? -4.710 2.875 11.434 1.00 92.31 103 ALA A O 1
ATOM 839 N N . ILE A 1 104 ? -4.636 2.024 9.355 1.00 94.44 104 ILE A N 1
ATOM 840 C CA . ILE A 1 104 ? -5.267 0.739 9.691 1.00 94.44 104 ILE A CA 1
ATOM 841 C C . ILE A 1 104 ? -4.390 -0.081 10.639 1.00 94.44 104 ILE A C 1
ATOM 843 O O . ILE A 1 104 ? -4.913 -0.635 11.603 1.00 94.44 104 ILE A O 1
ATOM 847 N N . GLU A 1 105 ? -3.082 -0.162 10.395 1.00 92.31 105 GLU A N 1
ATOM 848 C CA . GLU A 1 105 ? -2.151 -0.894 11.260 1.00 92.31 105 GLU A CA 1
ATOM 849 C C . GLU A 1 105 ? -2.196 -0.362 12.698 1.00 92.31 105 GLU A C 1
ATOM 851 O O . GLU A 1 105 ? -2.324 -1.132 13.654 1.00 92.31 105 GLU A O 1
ATOM 856 N N . LYS A 1 106 ? -2.197 0.968 12.852 1.00 87.25 106 LYS A N 1
ATOM 857 C CA . LYS A 1 106 ? -2.332 1.622 14.157 1.00 87.25 106 LYS A CA 1
ATOM 858 C C . LYS A 1 106 ? -3.645 1.253 14.857 1.00 87.25 106 LYS A C 1
ATOM 860 O O . LYS A 1 106 ? -3.620 0.919 16.041 1.00 87.25 106 LYS A O 1
ATOM 865 N N . VAL A 1 107 ? -4.770 1.285 14.134 1.00 88.62 107 VAL A N 1
ATOM 866 C CA . VAL A 1 107 ? -6.090 0.895 14.672 1.00 88.62 107 VAL A CA 1
ATOM 867 C C . VAL A 1 107 ? -6.074 -0.564 15.126 1.00 88.62 107 VAL A C 1
ATOM 869 O O . VAL A 1 107 ? -6.543 -0.885 16.216 1.00 88.62 107 VAL A O 1
ATOM 872 N N . MET A 1 108 ? -5.527 -1.458 14.298 1.00 88.75 108 MET A N 1
ATOM 873 C CA . MET A 1 108 ? -5.492 -2.893 14.577 1.00 88.75 108 MET A CA 1
ATOM 874 C C . MET A 1 108 ? -4.668 -3.213 15.817 1.00 88.75 108 MET A C 1
ATOM 876 O O . MET A 1 108 ? -5.141 -3.950 16.680 1.00 88.75 108 MET A O 1
ATOM 880 N N . LYS A 1 109 ? -3.490 -2.601 15.959 1.00 85.50 109 LYS A N 1
ATOM 881 C CA . LYS A 1 109 ? -2.649 -2.771 17.146 1.00 85.50 109 LYS A CA 1
ATOM 882 C C . LYS A 1 109 ? -3.407 -2.410 18.426 1.00 85.50 109 LYS A C 1
ATOM 884 O O . LYS A 1 109 ? -3.426 -3.192 19.377 1.00 85.50 109 LYS A O 1
ATOM 889 N N . ASN A 1 110 ? -4.080 -1.260 18.431 1.00 78.38 110 ASN A N 1
ATOM 890 C CA . ASN A 1 110 ? -4.867 -0.817 19.579 1.00 78.38 110 ASN A CA 1
ATOM 891 C C . ASN A 1 110 ? -6.043 -1.769 19.845 1.00 78.38 110 ASN A C 1
ATOM 893 O O . ASN A 1 110 ? -6.246 -2.213 20.976 1.00 78.38 110 ASN A O 1
ATOM 897 N N . ALA A 1 111 ? -6.795 -2.133 18.806 1.00 81.38 111 ALA A N 1
ATOM 898 C CA . ALA A 1 111 ? -7.948 -3.018 18.919 1.00 81.38 111 ALA A CA 1
ATOM 899 C C . ALA A 1 111 ? -7.584 -4.418 19.443 1.00 81.38 111 ALA A C 1
ATOM 901 O O . ALA A 1 111 ? -8.307 -4.959 20.280 1.00 81.38 111 ALA A O 1
ATOM 902 N N . GLU A 1 112 ? -6.459 -4.990 19.012 1.00 84.38 112 GLU A N 1
ATOM 903 C CA . GLU A 1 112 ? -5.969 -6.289 19.483 1.00 84.38 112 GLU A CA 1
ATOM 904 C C . GLU A 1 112 ? -5.543 -6.261 20.952 1.00 84.38 112 GLU A C 1
ATOM 906 O O . GLU A 1 112 ? -5.847 -7.190 21.706 1.00 84.38 112 GLU A O 1
ATOM 911 N N . GLU A 1 113 ? -4.870 -5.194 21.391 1.00 77.88 113 GLU A N 1
ATOM 912 C CA . GLU A 1 113 ? -4.545 -5.007 22.806 1.00 77.88 113 GLU A CA 1
ATOM 913 C C . GLU A 1 113 ? -5.809 -4.946 23.674 1.00 77.88 113 GLU A C 1
ATOM 915 O O . GLU A 1 113 ? -5.826 -5.490 24.783 1.00 77.88 113 GLU A O 1
ATOM 920 N N . TYR A 1 114 ? -6.878 -4.322 23.173 1.00 71.56 114 TYR A N 1
ATOM 921 C CA . TYR A 1 114 ? -8.166 -4.281 23.864 1.00 71.56 114 TYR A CA 1
ATOM 922 C C . TYR A 1 114 ? -8.871 -5.632 23.872 1.00 71.56 114 TYR A C 1
ATOM 924 O O . TYR A 1 114 ? -9.288 -6.085 24.940 1.00 71.56 114 TYR A O 1
ATOM 932 N N . ALA A 1 115 ? -8.953 -6.306 22.725 1.00 77.50 115 ALA A N 1
ATOM 933 C CA . ALA A 1 115 ? -9.570 -7.623 22.618 1.00 77.50 115 ALA A CA 1
ATOM 934 C C . ALA A 1 115 ? -8.915 -8.631 23.571 1.00 77.50 115 ALA A C 1
ATOM 936 O O . ALA A 1 115 ? -9.615 -9.325 24.305 1.00 77.50 115 ALA A O 1
ATOM 937 N N . LYS A 1 116 ? -7.577 -8.636 23.672 1.00 77.75 116 LYS A N 1
ATOM 938 C CA . LYS A 1 116 ? -6.841 -9.484 24.629 1.00 77.75 116 LYS A CA 1
ATOM 939 C C . LYS A 1 116 ? -7.188 -9.188 26.089 1.00 77.75 116 LYS A C 1
ATOM 941 O O . LYS A 1 116 ? -7.239 -10.106 26.901 1.00 77.75 116 LYS A O 1
ATOM 946 N N . LYS A 1 117 ? -7.400 -7.916 26.440 1.00 68.75 117 LYS A N 1
ATOM 947 C CA . LYS A 1 117 ? -7.694 -7.496 27.822 1.00 68.75 117 LYS A CA 1
ATOM 948 C C . LYS A 1 117 ? -9.139 -7.768 28.235 1.00 68.75 117 LYS A C 1
ATOM 950 O O . LYS A 1 117 ? -9.382 -7.999 29.417 1.00 68.75 117 LYS A O 1
ATOM 955 N N . PHE A 1 118 ? -10.082 -7.709 27.296 1.00 67.44 118 PHE A N 1
ATOM 956 C CA . PHE A 1 118 ? -11.514 -7.677 27.609 1.00 67.44 118 PHE A CA 1
ATOM 957 C C . PHE A 1 118 ? -12.343 -8.790 26.957 1.00 67.44 118 PHE A C 1
ATOM 959 O O . PHE A 1 118 ? -13.520 -8.910 27.281 1.00 67.44 118 PHE A O 1
ATOM 966 N N . GLY A 1 119 ? -11.739 -9.632 26.114 1.00 70.19 119 GLY A N 1
ATOM 967 C CA . GLY A 1 119 ? -12.425 -10.740 25.447 1.00 70.19 119 GLY A CA 1
ATOM 968 C C . GLY A 1 119 ? -13.388 -10.290 24.346 1.00 70.19 119 GLY A C 1
ATOM 969 O O . GLY A 1 119 ? -14.395 -10.952 24.119 1.00 70.19 119 GLY A O 1
ATOM 970 N N . GLU A 1 120 ? -13.108 -9.154 23.704 1.00 73.12 120 GLU A N 1
ATOM 971 C CA . GLU A 1 120 ? -13.958 -8.576 22.655 1.00 73.12 120 GLU A CA 1
ATOM 972 C C . GLU A 1 120 ? -13.734 -9.248 21.290 1.00 73.12 120 GLU A C 1
ATOM 974 O O . GLU A 1 120 ? -12.607 -9.600 20.933 1.00 73.12 120 GLU A O 1
ATOM 979 N N . ASP A 1 121 ? -14.808 -9.372 20.506 1.00 80.31 121 ASP A N 1
ATOM 980 C CA . ASP A 1 121 ? -14.771 -9.869 19.126 1.00 80.31 121 ASP A CA 1
ATOM 981 C C . ASP A 1 121 ? -14.419 -8.744 18.137 1.00 80.31 121 ASP A C 1
ATOM 983 O O . ASP A 1 121 ? -15.076 -7.702 18.070 1.00 80.31 121 ASP A O 1
ATOM 987 N N . LEU A 1 122 ? -13.389 -8.977 17.320 1.00 82.25 122 LEU A N 1
ATOM 988 C CA . LEU A 1 122 ? -12.896 -8.031 16.317 1.00 82.25 122 LEU A CA 1
ATOM 989 C C . LEU A 1 122 ? -13.542 -8.205 14.934 1.00 82.25 122 LEU A C 1
ATOM 991 O O . LEU A 1 122 ? -13.260 -7.422 14.026 1.00 82.25 122 LEU A O 1
ATOM 995 N N . SER A 1 123 ? -14.424 -9.188 14.740 1.00 85.38 123 SER A N 1
ATOM 996 C CA . SER A 1 123 ? -14.988 -9.533 13.424 1.00 85.38 123 SER A CA 1
ATOM 997 C C . SER A 1 123 ? -15.644 -8.341 12.715 1.00 85.38 123 SER A C 1
ATOM 999 O O . SER A 1 123 ? -15.451 -8.121 11.517 1.00 85.38 123 SER A O 1
ATOM 1001 N N . ASN A 1 124 ? -16.379 -7.502 13.451 1.00 82.12 124 ASN A N 1
ATOM 1002 C CA . ASN A 1 124 ? -16.995 -6.301 12.881 1.00 82.12 124 ASN A CA 1
ATOM 1003 C C . ASN A 1 124 ? -15.960 -5.235 12.470 1.00 82.12 124 ASN A C 1
ATOM 1005 O O . ASN A 1 124 ? -16.161 -4.523 11.484 1.00 82.12 124 ASN A O 1
ATOM 1009 N N . LEU A 1 125 ? -14.849 -5.121 13.202 1.00 85.31 125 LEU A N 1
ATOM 1010 C CA . LEU A 1 125 ? -13.759 -4.211 12.853 1.00 85.31 125 LEU A CA 1
ATOM 1011 C C . LEU A 1 125 ? -13.062 -4.670 11.569 1.00 85.31 125 LEU A C 1
ATOM 1013 O O . LEU A 1 125 ? -12.911 -3.865 10.648 1.00 85.31 125 LEU A O 1
ATOM 1017 N N . TYR A 1 126 ? -12.735 -5.960 11.457 1.00 89.81 126 TYR A N 1
ATOM 1018 C CA . TYR A 1 126 ? -12.162 -6.527 10.232 1.00 89.81 126 TYR A CA 1
ATOM 1019 C C . TYR A 1 126 ? -13.048 -6.253 9.011 1.00 89.81 126 TYR A C 1
ATOM 1021 O O . TYR A 1 126 ? -12.562 -5.763 7.993 1.00 89.81 126 TYR A O 1
ATOM 1029 N N . ASN A 1 127 ? -14.365 -6.451 9.137 1.00 89.62 127 ASN A N 1
ATOM 1030 C CA . ASN A 1 127 ? -15.317 -6.158 8.061 1.00 89.62 127 ASN A CA 1
ATOM 1031 C C . ASN A 1 127 ? -15.331 -4.677 7.647 1.00 89.62 127 ASN A C 1
ATOM 1033 O O . ASN A 1 127 ? -15.517 -4.357 6.471 1.00 89.62 127 ASN A O 1
ATOM 1037 N N . GLN A 1 128 ? -15.163 -3.751 8.594 1.00 90.38 128 GLN A N 1
ATOM 1038 C CA . GLN A 1 128 ? -15.075 -2.322 8.286 1.00 90.38 128 GLN A CA 1
ATOM 1039 C C . GLN A 1 128 ? -13.751 -1.959 7.617 1.00 90.38 128 GLN A C 1
ATOM 1041 O O . GLN A 1 128 ? -13.758 -1.209 6.642 1.00 90.38 128 GLN A O 1
ATOM 1046 N N . ILE A 1 129 ? -12.639 -2.500 8.112 1.00 93.81 129 ILE A N 1
ATOM 1047 C CA . ILE A 1 129 ? -11.307 -2.304 7.534 1.00 93.81 129 ILE A CA 1
ATOM 1048 C C . ILE A 1 129 ? -11.277 -2.798 6.094 1.00 93.81 129 ILE A C 1
ATOM 1050 O O . ILE A 1 129 ? -10.788 -2.090 5.221 1.00 93.81 129 ILE A O 1
ATOM 1054 N N . GLU A 1 130 ? -11.868 -3.959 5.824 1.00 95.12 130 GLU A N 1
ATOM 1055 C CA . GLU A 1 130 ? -11.911 -4.520 4.478 1.00 95.12 130 GLU A CA 1
ATOM 1056 C C . GLU A 1 130 ? -12.678 -3.616 3.503 1.00 95.12 130 GLU A C 1
ATOM 1058 O O . GLU A 1 130 ? -12.245 -3.384 2.375 1.00 95.12 130 GLU A O 1
ATOM 1063 N N . LYS A 1 131 ? -13.785 -3.009 3.951 1.00 95.44 131 LYS A N 1
ATOM 1064 C CA . LYS A 1 131 ? -14.512 -2.009 3.152 1.00 95.44 131 LYS A CA 1
ATOM 1065 C C . LYS A 1 131 ? -13.656 -0.773 2.864 1.00 95.44 131 LYS A C 1
ATOM 1067 O O . LYS A 1 131 ? -13.683 -0.277 1.741 1.00 95.44 131 LYS A O 1
ATOM 1072 N N . ILE A 1 132 ? -12.903 -0.287 3.853 1.00 96.19 132 ILE A N 1
ATOM 1073 C CA . ILE A 1 132 ? -12.011 0.873 3.697 1.00 96.19 132 ILE A CA 1
ATOM 1074 C C . ILE A 1 132 ? -10.889 0.550 2.707 1.00 96.19 132 ILE A C 1
ATOM 1076 O O . ILE A 1 132 ? -10.702 1.300 1.753 1.00 96.19 132 ILE A O 1
ATOM 1080 N N . LYS A 1 133 ? -10.216 -0.596 2.875 1.00 97.56 133 LYS A N 1
ATOM 1081 C CA . LYS A 1 133 ? -9.173 -1.083 1.962 1.00 97.56 133 LYS A CA 1
ATOM 1082 C C . LYS A 1 133 ? -9.671 -1.147 0.528 1.00 97.56 133 LYS A C 1
ATOM 1084 O O . LYS A 1 133 ? -9.021 -0.620 -0.370 1.00 97.56 133 LYS A O 1
ATOM 1089 N N . LYS A 1 134 ? -10.865 -1.711 0.319 1.00 97.94 134 LYS A N 1
ATOM 1090 C CA . LYS A 1 134 ? -11.460 -1.800 -1.017 1.00 97.94 134 LYS A CA 1
ATOM 1091 C C . LYS A 1 134 ? -11.668 -0.438 -1.672 1.00 97.94 134 LYS A C 1
ATOM 1093 O O . LYS A 1 134 ? -11.417 -0.296 -2.865 1.00 97.94 134 LYS A O 1
ATOM 1098 N N . ILE A 1 135 ? -12.116 0.555 -0.905 1.00 97.50 135 ILE A N 1
ATOM 1099 C CA . ILE A 1 135 ? -12.277 1.932 -1.390 1.00 97.50 135 ILE A CA 1
ATOM 1100 C C . ILE A 1 135 ? -10.911 2.537 -1.726 1.00 97.50 135 ILE A C 1
ATOM 1102 O O . ILE A 1 135 ? -10.741 3.057 -2.827 1.00 97.50 135 ILE A O 1
ATOM 1106 N N . GLY A 1 136 ? -9.947 2.426 -0.809 1.00 98.12 136 GLY A N 1
ATOM 1107 C CA . GLY A 1 136 ? -8.619 3.014 -0.963 1.00 98.12 136 GLY A CA 1
ATOM 1108 C C . GLY A 1 136 ? -7.867 2.455 -2.160 1.00 98.12 136 GLY A C 1
ATOM 1109 O O . GLY A 1 136 ? -7.446 3.224 -3.016 1.00 98.12 136 GLY A O 1
ATOM 1110 N N . TYR A 1 137 ? -7.781 1.130 -2.294 1.00 98.56 137 TYR A N 1
ATOM 1111 C CA . TYR A 1 137 ? -7.120 0.502 -3.442 1.00 98.56 137 TYR A CA 1
ATOM 1112 C C . TYR A 1 137 ? -7.802 0.858 -4.761 1.00 98.56 137 TYR A C 1
ATOM 1114 O O . TYR A 1 137 ? -7.125 1.173 -5.735 1.00 98.56 137 TYR A O 1
ATOM 1122 N N . ARG A 1 138 ? -9.141 0.898 -4.791 1.00 98.19 138 ARG A N 1
ATOM 1123 C CA . ARG A 1 138 ? -9.883 1.240 -6.012 1.00 98.19 138 ARG A CA 1
ATOM 1124 C C . ARG A 1 138 ? -9.601 2.672 -6.462 1.00 98.19 138 ARG A C 1
ATOM 1126 O O . ARG A 1 138 ? -9.596 2.927 -7.661 1.00 98.19 138 ARG A O 1
ATOM 1133 N N . ARG A 1 139 ? -9.385 3.596 -5.520 1.00 98.12 139 ARG A N 1
ATOM 1134 C CA . ARG A 1 139 ? -9.008 4.985 -5.818 1.00 98.12 139 ARG A CA 1
ATOM 1135 C C . ARG A 1 139 ? -7.517 5.138 -6.125 1.00 98.12 139 ARG A C 1
ATOM 1137 O O . ARG A 1 139 ? -7.179 5.950 -6.972 1.00 98.12 139 ARG A O 1
ATOM 1144 N N . ALA A 1 140 ? -6.650 4.349 -5.496 1.00 98.38 140 ALA A N 1
ATOM 1145 C CA . ALA A 1 140 ? -5.203 4.426 -5.679 1.00 98.38 140 ALA A CA 1
ATOM 1146 C C . ALA A 1 140 ? -4.729 3.905 -7.044 1.00 98.38 140 ALA A C 1
ATOM 1148 O O . ALA A 1 140 ? -3.865 4.522 -7.654 1.00 98.38 140 ALA A O 1
ATOM 1149 N N . ILE A 1 141 ? -5.305 2.806 -7.551 1.00 98.62 141 ILE A N 1
ATOM 1150 C CA . ILE A 1 141 ? -4.914 2.205 -8.843 1.00 98.62 141 ILE A CA 1
ATOM 1151 C C . ILE A 1 141 ? -4.867 3.233 -9.989 1.00 98.62 141 ILE A C 1
ATOM 1153 O O . ILE A 1 141 ? -3.810 3.362 -10.604 1.00 98.62 141 ILE A O 1
ATOM 1157 N N . PRO A 1 142 ? -5.946 3.985 -10.295 1.00 98.25 142 PRO A N 1
ATOM 1158 C CA . PRO A 1 142 ? -5.901 4.950 -11.391 1.00 98.25 142 PRO A CA 1
ATOM 1159 C C . PRO A 1 142 ? -4.908 6.093 -11.143 1.00 98.25 142 PRO A C 1
ATOM 1161 O O . PRO A 1 142 ? -4.292 6.551 -12.099 1.00 98.25 142 PRO A O 1
ATOM 1164 N N . LEU A 1 143 ? -4.705 6.522 -9.891 1.00 98.38 143 LEU A N 1
ATOM 1165 C CA . LEU A 1 143 ? -3.737 7.574 -9.554 1.00 98.38 143 LEU A CA 1
ATOM 1166 C C . LEU A 1 143 ? -2.293 7.121 -9.798 1.00 98.38 143 LEU A C 1
ATOM 1168 O O . LEU A 1 143 ? -1.496 7.880 -10.344 1.00 98.38 143 LEU A O 1
ATOM 1172 N N . GLU A 1 144 ? -1.963 5.884 -9.425 1.00 98.56 144 GLU A N 1
ATOM 1173 C CA . GLU A 1 144 ? -0.640 5.300 -9.668 1.00 98.56 144 GLU A CA 1
ATOM 1174 C C . GLU A 1 144 ? -0.407 5.045 -11.163 1.00 98.56 144 GLU A C 1
ATOM 1176 O O . GLU A 1 144 ? 0.674 5.325 -11.673 1.00 98.56 144 GLU A O 1
ATOM 1181 N N . LEU A 1 145 ? -1.425 4.601 -11.908 1.00 98.62 145 LEU A N 1
ATOM 1182 C CA . LEU A 1 145 ? -1.329 4.474 -13.367 1.00 98.62 145 LEU A CA 1
ATOM 1183 C C . LEU A 1 145 ? -1.142 5.833 -14.056 1.00 98.62 145 LEU A C 1
ATOM 1185 O O . LEU A 1 145 ? -0.375 5.942 -15.012 1.00 98.62 145 LEU A O 1
ATOM 1189 N N . GLU A 1 146 ? -1.814 6.881 -13.579 1.00 98.44 146 GLU A N 1
ATOM 1190 C CA . GLU A 1 146 ? -1.629 8.240 -14.089 1.00 98.44 146 GLU A CA 1
ATOM 1191 C C . GLU A 1 146 ? -0.228 8.775 -13.766 1.00 98.44 146 GLU A C 1
ATOM 1193 O O . GLU A 1 146 ? 0.428 9.354 -14.632 1.00 98.44 146 GLU A O 1
ATOM 1198 N N . ALA A 1 147 ? 0.268 8.542 -12.547 1.00 98.38 147 ALA A N 1
ATOM 1199 C CA . ALA A 1 147 ? 1.638 8.877 -12.173 1.00 98.38 147 ALA A CA 1
ATOM 1200 C C . ALA A 1 147 ? 2.648 8.155 -13.074 1.00 98.38 147 ALA A C 1
ATOM 1202 O O . ALA A 1 147 ? 3.497 8.812 -13.678 1.00 98.38 147 ALA A O 1
ATOM 1203 N N . ALA A 1 148 ? 2.496 6.841 -13.257 1.00 98.75 148 ALA A N 1
ATOM 1204 C CA . ALA A 1 148 ? 3.340 6.061 -14.151 1.00 98.75 148 ALA A CA 1
ATOM 1205 C C . ALA A 1 148 ? 3.317 6.605 -15.585 1.00 98.75 148 ALA A C 1
ATOM 1207 O O . ALA A 1 148 ? 4.367 6.719 -16.211 1.00 98.75 148 ALA A O 1
ATOM 1208 N N . ARG A 1 149 ? 2.144 7.006 -16.096 1.00 98.69 149 ARG A N 1
ATOM 1209 C CA . ARG A 1 149 ? 2.012 7.624 -17.423 1.00 98.69 149 ARG A CA 1
ATOM 1210 C C . ARG A 1 149 ? 2.785 8.940 -17.525 1.00 98.69 149 ARG A C 1
ATOM 1212 O O . ARG A 1 149 ? 3.503 9.128 -18.502 1.00 98.69 149 ARG A O 1
ATOM 1219 N N . ARG A 1 150 ? 2.710 9.812 -16.514 1.00 98.62 150 ARG A N 1
ATOM 1220 C CA . ARG A 1 150 ? 3.494 11.061 -16.485 1.00 98.62 150 ARG A CA 1
ATOM 1221 C C . ARG A 1 150 ? 5.000 10.788 -16.512 1.00 98.62 150 ARG A C 1
ATOM 1223 O O . ARG A 1 150 ? 5.712 11.416 -17.289 1.00 98.62 150 ARG A O 1
ATOM 1230 N N . HIS A 1 151 ? 5.488 9.829 -15.724 1.00 98.56 151 HIS A N 1
ATOM 1231 C CA . HIS A 1 151 ? 6.905 9.441 -15.749 1.00 98.56 151 HIS A CA 1
ATOM 1232 C C . HIS A 1 151 ? 7.308 8.814 -17.095 1.00 98.56 151 HIS A C 1
ATOM 1234 O O . HIS A 1 151 ? 8.354 9.150 -17.651 1.00 98.56 151 HIS A O 1
ATOM 1240 N N . ALA A 1 152 ? 6.441 7.985 -17.682 1.00 98.38 152 ALA A N 1
ATOM 1241 C CA . ALA A 1 152 ? 6.644 7.404 -19.006 1.00 98.38 152 ALA A CA 1
ATOM 1242 C C . ALA A 1 152 ? 6.779 8.478 -20.101 1.00 98.38 152 ALA A C 1
ATOM 1244 O O . ALA A 1 152 ? 7.678 8.407 -20.937 1.00 98.38 152 ALA A O 1
ATOM 1245 N N . GLU A 1 153 ? 5.932 9.509 -20.079 1.00 97.94 153 GLU A N 1
ATOM 1246 C CA . GLU A 1 153 ? 5.984 10.636 -21.022 1.00 97.94 153 GLU A CA 1
ATOM 1247 C C . GLU A 1 153 ? 7.272 11.465 -20.900 1.00 97.94 153 GLU A C 1
ATOM 1249 O O . GLU A 1 153 ? 7.705 12.080 -21.880 1.00 97.94 153 GLU A O 1
ATOM 1254 N N . LEU A 1 154 ? 7.913 11.435 -19.730 1.00 97.31 154 LEU A N 1
ATOM 1255 C CA . LEU A 1 154 ? 9.216 12.048 -19.471 1.00 97.31 154 LEU A CA 1
ATOM 1256 C C . LEU A 1 154 ? 10.399 11.116 -19.790 1.00 97.31 154 LEU A C 1
ATOM 1258 O O . LEU A 1 154 ? 11.542 11.567 -19.791 1.00 97.31 154 LEU A O 1
ATOM 1262 N N . GLY A 1 155 ? 10.150 9.835 -20.084 1.00 96.12 155 GLY A N 1
ATOM 1263 C CA . GLY A 1 155 ? 11.195 8.819 -20.252 1.00 96.12 155 GLY A CA 1
ATOM 1264 C C . GLY A 1 155 ? 11.880 8.417 -18.940 1.00 96.12 155 GLY A C 1
ATOM 1265 O O . GLY A 1 155 ? 12.962 7.825 -18.962 1.00 96.12 155 GLY A O 1
ATOM 1266 N N . ASP A 1 156 ? 11.260 8.728 -17.802 1.00 97.50 156 ASP A N 1
ATOM 1267 C CA . ASP A 1 156 ? 11.722 8.349 -16.472 1.00 97.50 156 ASP A CA 1
ATOM 1268 C C . ASP A 1 156 ? 11.246 6.933 -16.131 1.00 97.50 156 ASP A C 1
ATOM 1270 O O . ASP A 1 156 ? 10.177 6.705 -15.564 1.00 97.50 156 ASP A O 1
ATOM 1274 N N . VAL A 1 157 ? 12.041 5.952 -16.557 1.00 97.56 157 VAL A N 1
ATOM 1275 C CA . VAL A 1 157 ? 11.687 4.533 -16.439 1.00 97.56 157 VAL A CA 1
ATOM 1276 C C . VAL A 1 157 ? 11.628 4.064 -14.986 1.00 97.56 157 VAL A C 1
ATOM 1278 O O . VAL A 1 157 ? 10.807 3.206 -14.677 1.00 97.56 157 VAL A O 1
ATOM 1281 N N . LEU A 1 158 ? 12.470 4.606 -14.102 1.00 96.75 158 LEU A N 1
ATOM 1282 C CA . LEU A 1 158 ? 12.547 4.141 -12.717 1.00 96.75 158 LEU A CA 1
ATOM 1283 C C . LEU A 1 158 ? 11.255 4.470 -11.966 1.00 96.75 158 LEU A C 1
ATOM 1285 O O . LEU A 1 158 ? 10.601 3.569 -11.444 1.00 96.75 158 LEU A O 1
ATOM 1289 N N . ASP A 1 159 ? 10.862 5.743 -11.963 1.00 98.12 159 ASP A N 1
ATOM 1290 C CA . ASP A 1 159 ? 9.655 6.170 -11.257 1.00 98.12 159 ASP A CA 1
ATOM 1291 C C . ASP A 1 159 ? 8.383 5.637 -11.937 1.00 98.12 159 ASP A C 1
ATOM 1293 O O . ASP A 1 159 ? 7.4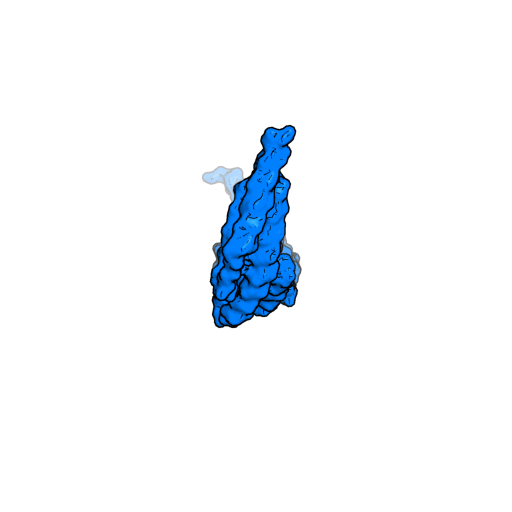18 5.277 -11.259 1.00 98.12 159 ASP A O 1
ATOM 1297 N N . MET A 1 160 ? 8.400 5.474 -13.268 1.00 98.56 160 MET A N 1
ATOM 1298 C CA . MET A 1 160 ? 7.337 4.768 -13.989 1.00 98.56 160 MET A CA 1
ATOM 1299 C C . MET A 1 160 ? 7.154 3.335 -13.467 1.00 98.56 160 MET A C 1
ATOM 1301 O O . MET A 1 160 ? 6.026 2.934 -13.172 1.00 98.56 160 MET A O 1
ATOM 1305 N N . GLU A 1 161 ? 8.234 2.551 -13.367 1.00 98.12 161 GLU A N 1
ATOM 1306 C CA . GLU A 1 161 ? 8.168 1.159 -12.904 1.00 98.12 161 GLU A CA 1
ATOM 1307 C C . GLU A 1 161 ? 7.720 1.068 -11.437 1.00 98.12 161 GLU A C 1
ATOM 1309 O O . GLU A 1 161 ? 6.888 0.219 -11.118 1.00 98.12 161 GLU A O 1
ATOM 1314 N N . ILE A 1 162 ? 8.166 1.988 -10.572 1.00 98.38 162 ILE A N 1
ATOM 1315 C CA . ILE A 1 162 ? 7.731 2.062 -9.165 1.00 98.38 162 ILE A CA 1
ATOM 1316 C C . ILE A 1 162 ? 6.218 2.305 -9.060 1.00 98.38 162 ILE A C 1
ATOM 1318 O O . ILE A 1 162 ? 5.530 1.626 -8.291 1.00 98.38 162 ILE A O 1
ATOM 1322 N N . SER A 1 163 ? 5.672 3.257 -9.821 1.00 98.56 163 SER A N 1
ATOM 1323 C CA . SER A 1 163 ? 4.227 3.516 -9.812 1.00 98.56 163 SER A CA 1
ATOM 1324 C C . SER A 1 163 ? 3.422 2.352 -10.400 1.00 98.56 163 SER A C 1
ATOM 1326 O O . SER A 1 163 ? 2.372 1.996 -9.859 1.00 98.56 163 SER A O 1
ATOM 1328 N N . ILE A 1 164 ? 3.925 1.685 -11.446 1.00 98.62 164 ILE A N 1
ATOM 1329 C CA . ILE A 1 164 ? 3.306 0.461 -11.983 1.00 98.62 164 ILE A CA 1
ATOM 1330 C C . ILE A 1 164 ? 3.257 -0.641 -10.923 1.00 98.62 164 ILE A C 1
ATOM 1332 O O . ILE A 1 164 ? 2.204 -1.250 -10.737 1.00 98.62 164 ILE A O 1
ATOM 1336 N N . GLU A 1 165 ? 4.356 -0.887 -10.208 1.00 98.44 165 GLU A N 1
ATOM 1337 C CA . GLU A 1 165 ? 4.420 -1.923 -9.172 1.00 98.44 165 GLU A CA 1
ATOM 1338 C C . GLU A 1 165 ? 3.374 -1.677 -8.076 1.00 98.44 165 GLU A C 1
ATOM 1340 O O . GLU A 1 165 ? 2.655 -2.591 -7.661 1.00 98.44 165 GLU A O 1
ATOM 1345 N N . ARG A 1 166 ? 3.218 -0.419 -7.644 1.00 98.25 166 ARG A N 1
ATOM 1346 C CA . ARG A 1 166 ? 2.182 -0.036 -6.675 1.00 98.25 166 ARG A CA 1
ATOM 1347 C C . ARG A 1 166 ? 0.778 -0.279 -7.218 1.00 98.25 166 ARG A C 1
ATOM 1349 O O . ARG A 1 166 ? -0.035 -0.888 -6.519 1.00 98.25 166 ARG A O 1
ATOM 1356 N N . ALA A 1 167 ? 0.499 0.139 -8.454 1.00 98.56 167 ALA A N 1
ATOM 1357 C CA . ALA A 1 167 ? -0.790 -0.107 -9.097 1.00 98.56 167 ALA A CA 1
ATOM 1358 C C . ALA A 1 167 ? -1.105 -1.611 -9.168 1.00 98.56 167 ALA A C 1
ATOM 1360 O O . ALA A 1 167 ? -2.202 -2.023 -8.789 1.00 98.56 167 ALA A O 1
ATOM 1361 N N . GLN A 1 168 ? -0.135 -2.435 -9.576 1.00 98.44 168 GLN A N 1
ATOM 1362 C CA . GLN A 1 168 ? -0.272 -3.893 -9.658 1.00 98.44 168 GLN A CA 1
ATOM 1363 C C . GLN A 1 168 ? -0.532 -4.519 -8.289 1.00 98.44 168 GLN A C 1
ATOM 1365 O O . GLN A 1 168 ? -1.471 -5.299 -8.146 1.00 98.44 168 GLN A O 1
ATOM 1370 N N . LYS A 1 169 ? 0.217 -4.115 -7.259 1.00 98.25 169 LYS A N 1
ATOM 1371 C CA . LYS A 1 169 ? 0.006 -4.573 -5.879 1.00 98.25 169 LYS A CA 1
ATOM 1372 C C . LYS A 1 169 ? -1.404 -4.254 -5.378 1.00 98.25 169 LYS A C 1
ATOM 1374 O O . LYS A 1 169 ? -2.020 -5.069 -4.692 1.00 98.25 169 LYS A O 1
ATOM 1379 N N . TYR A 1 170 ? -1.936 -3.070 -5.679 1.00 98.12 170 TYR A N 1
ATOM 1380 C CA . TYR A 1 170 ? -3.299 -2.703 -5.276 1.00 98.12 170 TYR A CA 1
ATOM 1381 C C . TYR A 1 170 ? -4.368 -3.433 -6.096 1.00 98.12 170 TYR A C 1
ATOM 1383 O O . TYR A 1 170 ? -5.401 -3.817 -5.545 1.00 98.12 170 TYR A O 1
ATOM 1391 N N . ALA A 1 171 ? -4.116 -3.657 -7.385 1.00 98.25 171 ALA A N 1
ATOM 1392 C CA . ALA A 1 171 ? -4.995 -4.416 -8.266 1.00 98.25 171 ALA A CA 1
ATOM 1393 C C . ALA A 1 171 ? -5.087 -5.890 -7.844 1.00 98.25 171 ALA A C 1
ATOM 1395 O O . ALA A 1 171 ? -6.195 -6.414 -7.732 1.00 98.25 171 ALA A O 1
ATOM 1396 N N . GLU A 1 172 ? -3.962 -6.514 -7.479 1.00 98.19 172 GLU A N 1
ATOM 1397 C CA . GLU A 1 172 ? -3.903 -7.873 -6.929 1.00 98.19 172 GLU A CA 1
ATOM 1398 C C . GLU A 1 172 ? -4.763 -8.001 -5.665 1.00 98.19 172 GLU A C 1
ATOM 1400 O O . GLU A 1 172 ? -5.613 -8.887 -5.572 1.00 98.19 172 GLU A O 1
ATOM 1405 N N . LYS A 1 173 ? -4.635 -7.052 -4.725 1.00 96.44 173 LYS A N 1
ATOM 1406 C CA . LYS A 1 173 ? -5.453 -7.019 -3.498 1.00 96.44 173 LYS A CA 1
ATOM 1407 C C . LYS A 1 173 ? -6.957 -6.896 -3.766 1.00 96.44 173 LYS A C 1
ATOM 1409 O O . LYS A 1 173 ? -7.756 -7.246 -2.899 1.00 96.44 173 LYS A O 1
ATOM 1414 N N . LEU A 1 174 ? -7.353 -6.377 -4.927 1.00 96.44 174 LEU A N 1
ATOM 1415 C CA . LEU A 1 174 ? -8.752 -6.257 -5.339 1.00 96.44 174 LEU A CA 1
ATOM 1416 C C . LEU A 1 174 ? -9.218 -7.350 -6.306 1.00 96.44 174 LEU A C 1
ATOM 1418 O O . LEU A 1 174 ? -10.418 -7.415 -6.577 1.00 96.44 174 LEU A O 1
ATOM 1422 N N . GLY A 1 175 ? -8.307 -8.167 -6.837 1.00 97.00 175 GLY A N 1
ATOM 1423 C CA . GLY A 1 175 ? -8.596 -9.080 -7.941 1.00 97.00 175 GLY A CA 1
ATOM 1424 C C . GLY A 1 175 ? -9.018 -8.356 -9.223 1.00 97.00 175 GLY A C 1
ATOM 1425 O O . GLY A 1 175 ? -9.911 -8.832 -9.921 1.00 97.00 175 GLY A O 1
ATOM 1426 N N . VAL A 1 176 ? -8.442 -7.183 -9.505 1.00 96.88 176 VAL A N 1
ATOM 1427 C CA . VAL A 1 176 ? -8.680 -6.434 -10.750 1.00 96.88 176 VAL A CA 1
ATOM 1428 C C . VAL A 1 176 ? -7.519 -6.657 -11.707 1.00 96.88 176 VAL A C 1
ATOM 1430 O O . VAL A 1 176 ? -6.363 -6.615 -11.296 1.00 96.88 176 VAL A O 1
ATOM 1433 N N . ASP A 1 177 ? -7.832 -6.861 -12.982 1.00 97.56 177 ASP A N 1
ATOM 1434 C CA . ASP A 1 177 ? -6.833 -6.921 -14.043 1.00 97.56 177 ASP A CA 1
ATOM 1435 C C . ASP A 1 177 ? -6.559 -5.519 -14.606 1.00 97.56 177 ASP A C 1
ATOM 1437 O O . ASP A 1 177 ? -7.485 -4.778 -14.944 1.00 97.56 177 ASP A O 1
ATOM 1441 N N . ILE A 1 178 ? -5.278 -5.160 -14.678 1.00 98.31 178 ILE A N 1
ATOM 1442 C CA . ILE A 1 178 ? -4.775 -3.894 -15.231 1.00 98.31 178 ILE A CA 1
ATOM 1443 C C . ILE A 1 178 ? -3.674 -4.124 -16.281 1.00 98.31 178 ILE A C 1
ATOM 1445 O O . ILE A 1 178 ? -2.937 -3.195 -16.613 1.00 98.31 178 ILE A O 1
ATOM 1449 N N . PHE A 1 179 ? -3.527 -5.356 -16.781 1.00 97.81 179 PHE A N 1
ATOM 1450 C CA . PHE A 1 179 ? -2.420 -5.764 -17.646 1.00 97.81 179 PHE A CA 1
ATOM 1451 C C . PHE A 1 179 ? -2.260 -4.867 -18.880 1.00 97.81 179 PHE A C 1
ATOM 1453 O O . PHE A 1 179 ? -1.183 -4.309 -19.095 1.00 97.81 179 PHE A O 1
ATOM 1460 N N . ASP A 1 180 ? -3.336 -4.652 -19.640 1.00 97.69 180 ASP A N 1
ATOM 1461 C CA . ASP A 1 180 ? -3.281 -3.873 -20.884 1.00 97.69 180 ASP A CA 1
ATOM 1462 C C . ASP A 1 180 ? -2.833 -2.421 -20.649 1.00 97.69 180 ASP A C 1
ATOM 1464 O O . ASP A 1 180 ? -2.026 -1.879 -21.406 1.00 97.69 180 ASP A O 1
ATOM 1468 N N . GLN A 1 181 ? -3.305 -1.800 -19.561 1.00 97.88 181 GLN A N 1
ATOM 1469 C CA . GLN A 1 181 ? -2.938 -0.430 -19.183 1.00 97.88 181 GLN A CA 1
ATOM 1470 C C . GLN A 1 181 ? -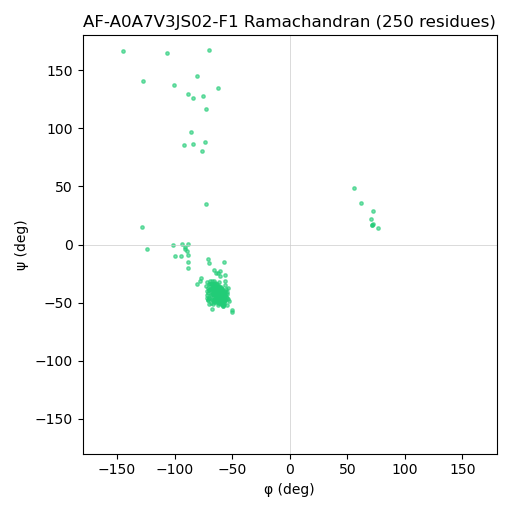1.452 -0.333 -18.820 1.00 97.88 181 GLN A C 1
ATOM 1472 O O . GLN A 1 181 ? -0.774 0.621 -19.201 1.00 97.88 181 GLN A O 1
ATOM 1477 N N . VAL A 1 182 ? -0.939 -1.331 -18.096 1.00 98.25 182 VAL A N 1
ATOM 1478 C CA . VAL A 1 182 ? 0.474 -1.411 -17.713 1.00 98.25 182 VAL A CA 1
ATOM 1479 C C . VAL A 1 182 ? 1.364 -1.587 -18.944 1.00 98.25 182 VAL A C 1
ATOM 1481 O O . VAL A 1 182 ? 2.373 -0.892 -19.068 1.00 98.25 182 VAL A O 1
ATOM 1484 N N . GLU A 1 183 ? 0.995 -2.476 -19.866 1.00 97.38 183 GLU A N 1
ATOM 1485 C CA . GLU A 1 183 ? 1.771 -2.722 -21.084 1.00 97.38 183 GLU A CA 1
ATOM 1486 C C . GLU A 1 183 ? 1.803 -1.505 -22.015 1.00 97.38 183 GLU A C 1
ATOM 1488 O O . GLU A 1 183 ? 2.843 -1.195 -22.601 1.00 97.38 183 GLU A O 1
ATOM 1493 N N . GLU A 1 184 ? 0.695 -0.768 -22.117 1.00 97.00 184 GLU A N 1
ATOM 1494 C CA . GLU A 1 184 ? 0.650 0.500 -22.845 1.00 97.00 184 GLU A CA 1
ATOM 1495 C C . GLU A 1 184 ? 1.636 1.521 -22.252 1.00 97.00 184 GLU A C 1
ATOM 1497 O O . GLU A 1 184 ? 2.476 2.064 -22.977 1.00 97.00 184 GLU A O 1
ATOM 1502 N N . ILE A 1 185 ? 1.583 1.745 -20.933 1.00 98.38 185 ILE A N 1
ATOM 1503 C CA . ILE A 1 185 ? 2.448 2.714 -20.239 1.00 98.38 185 ILE A CA 1
ATOM 1504 C C . ILE A 1 185 ? 3.924 2.332 -20.390 1.00 98.38 185 ILE A C 1
ATOM 1506 O O . ILE A 1 185 ? 4.745 3.182 -20.742 1.00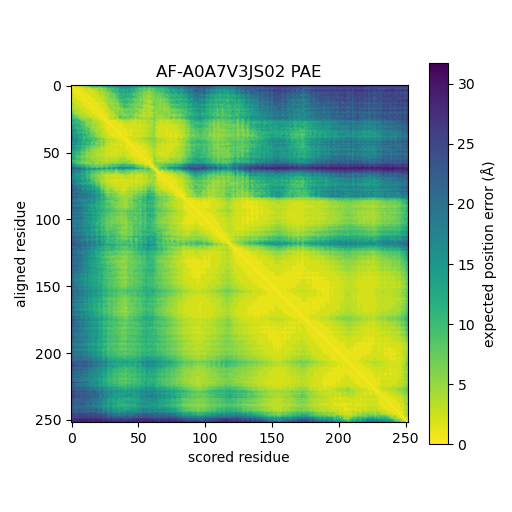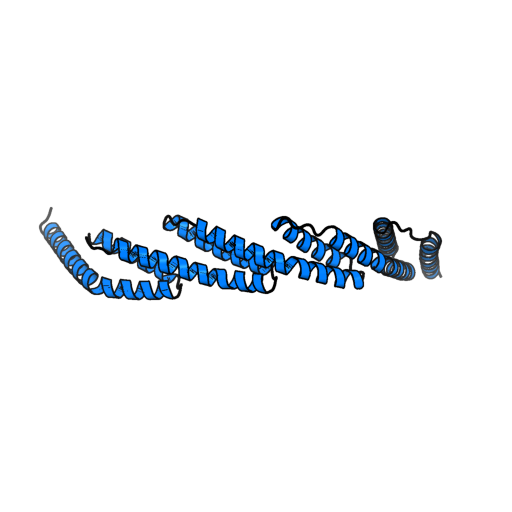 98.38 185 ILE A O 1
ATOM 1510 N N . LYS A 1 186 ? 4.267 1.052 -20.198 1.00 97.94 186 LYS A N 1
ATOM 1511 C CA . LYS A 1 186 ? 5.640 0.553 -20.369 1.00 97.94 186 LYS A CA 1
ATOM 1512 C C . LYS A 1 186 ? 6.179 0.825 -21.766 1.00 97.94 186 LYS A C 1
ATOM 1514 O O . LYS A 1 186 ? 7.290 1.333 -21.903 1.00 97.94 186 LYS A O 1
ATOM 1519 N N . LYS A 1 187 ? 5.395 0.531 -22.809 1.00 96.19 187 LYS A N 1
ATOM 1520 C CA . LYS A 1 187 ? 5.801 0.786 -24.201 1.00 96.19 187 LYS A CA 1
ATOM 1521 C C . LYS A 1 187 ? 6.072 2.265 -24.453 1.00 96.19 187 LYS A C 1
ATOM 1523 O O . LYS A 1 187 ? 7.042 2.582 -25.138 1.00 96.19 187 LYS A O 1
ATOM 1528 N N . ILE A 1 188 ? 5.249 3.158 -23.899 1.00 96.88 188 ILE A N 1
ATOM 1529 C CA . ILE A 1 188 ? 5.463 4.608 -23.992 1.00 96.88 188 ILE A CA 1
ATOM 1530 C C . ILE A 1 188 ? 6.784 4.987 -23.315 1.00 96.88 188 ILE A C 1
ATOM 1532 O O . ILE A 1 188 ? 7.631 5.619 -23.948 1.00 96.88 188 ILE A O 1
ATOM 1536 N N . GLY A 1 189 ? 6.982 4.565 -22.065 1.00 98.06 189 GLY A N 1
ATOM 1537 C CA . GLY A 1 189 ? 8.145 4.954 -21.268 1.00 98.06 189 GLY A CA 1
ATOM 1538 C C . GLY A 1 189 ? 9.459 4.440 -21.834 1.00 98.06 189 GLY A C 1
ATOM 1539 O O . GLY A 1 189 ? 10.398 5.215 -22.008 1.00 98.06 189 GLY A O 1
ATOM 1540 N N . TYR A 1 190 ? 9.519 3.159 -22.206 1.00 98.25 190 TYR A N 1
ATOM 1541 C CA . TYR A 1 190 ? 10.714 2.583 -22.822 1.00 98.25 190 TYR A CA 1
ATOM 1542 C C . TYR A 1 190 ? 11.041 3.271 -24.148 1.00 98.25 190 TYR A C 1
ATOM 1544 O O . TYR A 1 190 ? 12.176 3.713 -24.330 1.00 98.25 190 TYR A O 1
ATOM 1552 N N . ARG A 1 191 ? 10.051 3.477 -25.030 1.00 97.44 191 ARG A N 1
ATOM 1553 C CA . ARG A 1 191 ? 10.270 4.177 -26.304 1.00 97.44 191 ARG A CA 1
ATOM 1554 C C . ARG A 1 191 ? 10.764 5.608 -26.097 1.00 97.44 191 ARG A C 1
ATOM 1556 O O . ARG A 1 191 ? 11.646 6.064 -26.821 1.00 97.44 191 ARG A O 1
ATOM 1563 N N . LYS A 1 192 ? 10.226 6.319 -25.101 1.00 97.75 192 LYS A N 1
ATOM 1564 C CA . LYS A 1 192 ? 10.649 7.684 -24.765 1.00 97.75 192 LYS A CA 1
ATOM 1565 C C . LYS A 1 192 ? 12.062 7.730 -24.175 1.00 97.75 192 LYS A C 1
ATOM 1567 O O . LYS A 1 192 ? 12.799 8.676 -24.443 1.00 97.75 192 LYS A O 1
ATOM 1572 N N . ALA A 1 193 ? 12.455 6.708 -23.418 1.00 97.81 193 ALA A N 1
ATOM 1573 C CA . ALA A 1 193 ? 13.751 6.633 -22.752 1.00 97.81 193 ALA A CA 1
ATOM 1574 C C . ALA A 1 193 ? 14.917 6.270 -23.686 1.00 97.81 193 ALA A C 1
ATOM 1576 O O . ALA A 1 193 ? 16.040 6.703 -23.431 1.00 97.81 193 ALA A O 1
ATOM 1577 N N . ILE A 1 194 ? 14.680 5.514 -24.768 1.00 98.19 194 ILE A N 1
ATOM 1578 C CA . ILE A 1 194 ? 15.718 5.132 -25.749 1.00 98.19 194 ILE A CA 1
ATOM 1579 C C . ILE A 1 194 ? 16.540 6.342 -26.235 1.00 98.19 194 ILE A C 1
ATOM 1581 O O . ILE A 1 194 ? 17.758 6.334 -26.037 1.00 98.19 194 ILE A O 1
ATOM 1585 N N . PRO A 1 195 ? 15.943 7.400 -26.825 1.00 97.56 195 PRO A N 1
ATOM 1586 C CA . PRO A 1 195 ? 16.718 8.540 -27.312 1.00 97.56 195 PRO A CA 1
ATOM 1587 C C . PRO A 1 195 ? 17.449 9.288 -26.188 1.00 97.56 195 PRO A C 1
ATOM 1589 O O . PRO A 1 195 ? 18.575 9.729 -26.398 1.00 97.56 195 PRO A O 1
ATOM 1592 N N . LEU A 1 196 ? 16.869 9.368 -24.984 1.00 97.81 196 LEU A N 1
ATOM 1593 C CA . LEU A 1 196 ? 17.511 10.004 -23.825 1.00 97.81 196 LEU A CA 1
ATOM 1594 C C . LEU A 1 196 ? 18.767 9.244 -23.380 1.00 97.81 196 LEU A C 1
ATOM 1596 O O . LEU A 1 196 ? 19.780 9.853 -23.038 1.00 97.81 196 LEU A O 1
ATOM 1600 N N . LYS A 1 197 ? 18.726 7.907 -23.398 1.00 98.12 197 LYS A N 1
ATOM 1601 C CA . LYS A 1 197 ? 19.888 7.070 -23.076 1.00 98.12 197 LYS A CA 1
ATOM 1602 C C . LYS A 1 197 ? 20.959 7.132 -24.159 1.00 98.12 197 LYS A C 1
ATOM 1604 O O . LYS A 1 197 ? 22.135 7.211 -23.822 1.00 98.12 197 LYS A O 1
ATOM 1609 N N . LEU A 1 198 ? 20.573 7.190 -25.431 1.00 98.12 198 LEU A N 1
ATOM 1610 C CA . LEU A 1 198 ? 21.519 7.409 -26.529 1.00 98.12 198 LEU A CA 1
ATOM 1611 C C . LEU A 1 198 ? 22.205 8.780 -26.437 1.00 98.12 198 LEU A C 1
ATOM 1613 O O . LEU A 1 198 ? 23.411 8.881 -26.643 1.00 98.12 198 LEU A O 1
ATOM 1617 N N . GLU A 1 199 ? 21.469 9.837 -26.090 1.00 98.06 199 GLU A N 1
ATOM 1618 C CA . GLU A 1 199 ? 22.052 11.163 -25.859 1.00 98.06 199 GLU A CA 1
ATOM 1619 C C . GLU A 1 199 ? 22.998 11.171 -24.649 1.00 98.06 199 GLU A C 1
ATOM 1621 O O . GLU A 1 199 ? 24.089 11.735 -24.717 1.00 98.06 199 GLU A O 1
ATOM 1626 N N . ALA A 1 200 ? 22.619 10.511 -23.552 1.00 97.56 200 ALA A N 1
ATOM 1627 C CA . ALA A 1 200 ? 23.488 10.369 -22.387 1.0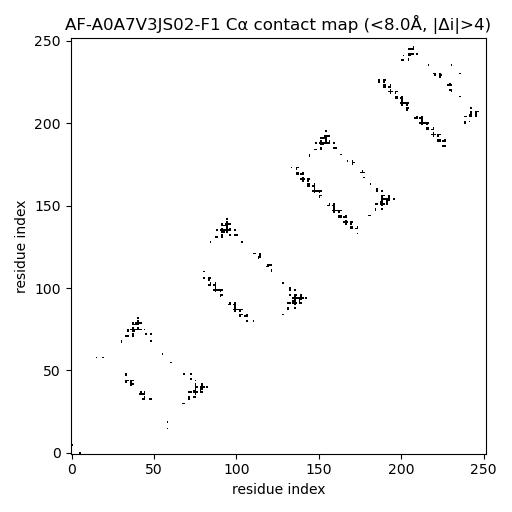0 97.56 200 ALA A CA 1
ATOM 1628 C C . ALA A 1 200 ? 24.778 9.599 -22.722 1.00 97.56 200 ALA A C 1
ATOM 1630 O O . ALA A 1 200 ? 25.851 10.010 -22.288 1.00 97.56 200 ALA A O 1
ATOM 1631 N N . ALA A 1 201 ? 24.689 8.544 -23.539 1.00 98.31 201 ALA A N 1
ATOM 1632 C CA . ALA A 1 201 ? 25.855 7.810 -24.020 1.00 98.31 201 ALA A CA 1
ATOM 1633 C C . ALA A 1 201 ? 26.790 8.703 -24.851 1.00 98.31 201 ALA A C 1
ATOM 1635 O O . ALA A 1 201 ? 27.993 8.689 -24.609 1.00 98.31 201 ALA A O 1
ATOM 1636 N N . ARG A 1 202 ? 26.248 9.532 -25.761 1.00 98.31 202 ARG A N 1
ATOM 1637 C CA . ARG A 1 202 ? 27.039 10.524 -26.518 1.00 98.31 202 ARG A CA 1
ATOM 1638 C C . ARG A 1 202 ? 27.784 11.482 -25.593 1.00 98.31 202 ARG A C 1
ATOM 1640 O O . ARG A 1 202 ? 28.990 11.632 -25.729 1.00 98.31 202 ARG A O 1
ATOM 1647 N N . LYS A 1 203 ? 27.096 12.066 -24.608 1.00 97.81 203 LYS A N 1
ATOM 1648 C CA . LYS A 1 203 ? 27.725 12.984 -23.640 1.00 97.81 203 LYS A CA 1
ATOM 1649 C C . LYS A 1 203 ? 28.826 12.299 -22.833 1.00 97.81 203 LYS A C 1
ATOM 1651 O O . LYS A 1 203 ? 29.870 12.888 -22.593 1.00 97.81 203 LYS A O 1
ATOM 1656 N N . SER A 1 204 ? 28.619 11.052 -22.417 1.00 97.56 204 SER A N 1
ATOM 1657 C CA . SER A 1 204 ? 29.660 10.279 -21.733 1.00 97.56 204 SER A CA 1
ATOM 1658 C C . SER A 1 204 ? 30.854 9.975 -22.639 1.00 97.56 204 SER A C 1
ATOM 1660 O O . SER A 1 204 ? 31.990 10.086 -22.186 1.00 97.56 204 SER A O 1
ATOM 1662 N N . ALA A 1 205 ? 30.616 9.674 -23.918 1.00 96.81 205 ALA A N 1
ATOM 1663 C CA . ALA A 1 205 ? 31.669 9.496 -24.913 1.00 96.81 205 ALA A CA 1
ATOM 1664 C C . ALA A 1 205 ? 32.505 10.776 -25.098 1.00 96.81 205 ALA A C 1
ATOM 1666 O O . ALA A 1 205 ? 33.731 10.711 -25.055 1.00 96.81 205 ALA A O 1
ATOM 1667 N N . GLU A 1 206 ? 31.853 11.938 -25.220 1.00 96.12 206 GLU A N 1
ATOM 1668 C CA . GLU A 1 206 ? 32.496 13.264 -25.306 1.00 96.12 206 GLU A CA 1
ATOM 1669 C C . GLU A 1 206 ? 33.329 13.608 -24.063 1.00 96.12 206 GLU A C 1
ATOM 1671 O O . GLU A 1 206 ? 34.286 14.369 -24.145 1.00 96.12 206 GLU A O 1
ATOM 1676 N N . LEU A 1 207 ? 32.984 13.042 -22.905 1.00 95.06 207 LEU A N 1
ATOM 1677 C CA . LEU A 1 207 ? 33.719 13.231 -21.653 1.00 95.06 207 LEU A CA 1
ATOM 1678 C C . LEU A 1 207 ? 34.814 12.181 -21.423 1.00 95.06 207 LEU A C 1
ATOM 1680 O O . LEU A 1 207 ? 35.528 12.262 -20.425 1.00 95.06 207 LEU A O 1
ATOM 1684 N N . GLY A 1 208 ? 34.945 11.183 -22.299 1.00 94.69 208 GLY A N 1
ATOM 1685 C CA . GLY A 1 208 ? 35.883 10.080 -22.098 1.00 94.69 208 GLY A CA 1
ATOM 1686 C C . GLY A 1 208 ? 35.462 9.088 -20.997 1.00 94.69 208 GLY A C 1
ATOM 1687 O O . GLY A 1 208 ? 36.287 8.296 -20.541 1.00 94.69 208 GLY A O 1
ATOM 1688 N N . ASP A 1 209 ? 34.193 9.076 -20.583 1.00 95.94 209 ASP A N 1
ATOM 1689 C CA . ASP A 1 209 ? 33.654 8.156 -19.572 1.00 95.94 209 ASP A CA 1
ATOM 1690 C C . ASP A 1 209 ? 33.079 6.891 -20.233 1.00 95.94 209 ASP A C 1
ATOM 1692 O O . ASP A 1 209 ? 31.881 6.796 -20.524 1.00 95.94 209 ASP A O 1
ATOM 1696 N N . ALA A 1 210 ? 33.950 5.907 -20.478 1.00 95.00 210 ALA A N 1
ATOM 1697 C CA . ALA A 1 210 ? 33.561 4.642 -21.104 1.00 95.00 210 ALA A CA 1
ATOM 1698 C C . ALA A 1 210 ? 32.520 3.867 -20.291 1.00 95.00 210 ALA A C 1
ATOM 1700 O O . ALA A 1 210 ? 31.587 3.317 -20.868 1.00 95.00 210 ALA A O 1
ATOM 1701 N N . LEU A 1 211 ? 32.656 3.824 -18.960 1.00 96.88 211 LEU A N 1
ATOM 1702 C CA . LEU A 1 211 ? 31.768 3.028 -18.112 1.00 96.88 211 LEU A CA 1
ATOM 1703 C C . LEU A 1 211 ? 30.329 3.530 -18.237 1.00 96.88 211 LEU A C 1
ATOM 1705 O O . LEU A 1 211 ? 29.415 2.758 -18.527 1.00 96.88 211 LEU A O 1
ATOM 1709 N N . ARG A 1 212 ? 30.133 4.841 -18.086 1.00 96.94 212 ARG A N 1
ATOM 1710 C CA . ARG A 1 212 ? 28.803 5.440 -18.169 1.00 96.94 212 ARG A CA 1
ATOM 1711 C C . ARG A 1 212 ? 28.237 5.416 -19.587 1.00 96.94 212 ARG A C 1
ATOM 1713 O O . ARG A 1 212 ? 27.024 5.260 -19.753 1.00 96.94 212 ARG A O 1
ATOM 1720 N N . MET A 1 213 ? 29.091 5.555 -20.603 1.00 97.88 213 MET A N 1
ATOM 1721 C CA . MET A 1 213 ? 28.701 5.392 -22.005 1.00 97.88 213 MET A CA 1
ATOM 1722 C C . MET A 1 213 ? 28.115 3.994 -22.246 1.00 97.88 213 MET A C 1
ATOM 1724 O O . MET A 1 213 ? 26.986 3.881 -22.728 1.00 97.88 213 MET A O 1
ATOM 1728 N N . GLU A 1 214 ? 28.845 2.946 -21.856 1.00 97.62 214 GLU A N 1
ATOM 1729 C CA . GLU A 1 214 ? 28.429 1.545 -21.992 1.00 97.62 214 GLU A CA 1
ATOM 1730 C C . GLU A 1 214 ? 27.137 1.252 -21.227 1.00 97.62 214 GLU A C 1
ATOM 1732 O O . GLU A 1 214 ? 26.219 0.620 -21.750 1.00 97.62 214 GLU A O 1
ATOM 1737 N N . GLU A 1 215 ? 27.010 1.741 -19.992 1.00 97.81 215 GLU A N 1
ATOM 1738 C CA . GLU A 1 215 ? 25.775 1.603 -19.216 1.00 97.81 215 GLU A CA 1
ATOM 1739 C C . GLU A 1 215 ? 24.575 2.212 -19.952 1.00 97.81 215 GLU A C 1
ATOM 1741 O O . GLU A 1 215 ? 23.518 1.582 -20.062 1.00 97.81 215 GLU A O 1
ATOM 1746 N N . CYS A 1 216 ? 24.731 3.419 -20.499 1.00 97.81 216 CYS A N 1
ATOM 1747 C CA . CYS A 1 216 ? 23.662 4.097 -21.224 1.00 97.81 216 CYS A CA 1
ATOM 1748 C C . CYS A 1 216 ? 23.272 3.357 -22.512 1.00 97.81 216 CYS A C 1
ATOM 1750 O O . CYS A 1 216 ? 22.076 3.192 -22.769 1.00 97.81 216 CYS A O 1
ATOM 1752 N N . LEU A 1 217 ? 24.246 2.861 -23.283 1.00 97.75 217 LEU A N 1
ATOM 1753 C CA . LEU A 1 217 ? 23.998 2.039 -24.472 1.00 97.75 217 LEU A CA 1
ATOM 1754 C C . LEU A 1 217 ? 23.246 0.752 -24.119 1.00 97.75 217 LEU A C 1
ATOM 1756 O O . LEU A 1 217 ? 22.228 0.446 -24.741 1.00 97.75 217 LEU A O 1
ATOM 1760 N N . ASN A 1 218 ? 23.682 0.048 -23.073 1.00 97.50 218 ASN A N 1
ATOM 1761 C CA . ASN A 1 218 ? 23.033 -1.172 -22.600 1.00 97.50 218 ASN A CA 1
ATOM 1762 C C . ASN A 1 218 ? 21.578 -0.926 -22.175 1.00 97.50 218 ASN A C 1
ATOM 1764 O O . ASN A 1 218 ? 20.694 -1.725 -22.488 1.00 97.50 218 ASN A O 1
ATOM 1768 N N . PHE A 1 219 ? 21.292 0.179 -21.478 1.00 97.19 219 PHE A N 1
ATOM 1769 C CA . PHE A 1 219 ? 19.911 0.531 -21.135 1.00 97.19 219 PHE A CA 1
ATOM 1770 C C . PHE A 1 219 ? 19.073 0.855 -22.369 1.00 97.19 219 PHE A C 1
ATOM 1772 O O . PHE A 1 219 ? 17.940 0.386 -22.464 1.00 97.19 219 PHE A O 1
ATOM 1779 N N . ALA A 1 220 ? 19.618 1.615 -23.321 1.00 97.56 220 ALA A N 1
ATOM 1780 C CA . ALA A 1 220 ? 18.919 1.923 -24.562 1.00 97.56 220 ALA A CA 1
ATOM 1781 C C . ALA A 1 220 ? 18.558 0.635 -25.326 1.00 97.56 220 ALA A C 1
ATOM 1783 O O . ALA A 1 220 ? 17.418 0.486 -25.765 1.00 97.56 220 ALA A O 1
ATOM 1784 N N . GLN A 1 221 ? 19.494 -0.315 -25.429 1.00 96.94 221 GLN A N 1
ATOM 1785 C CA . GLN A 1 221 ? 19.272 -1.610 -26.080 1.00 96.94 221 GLN A CA 1
ATOM 1786 C C . GLN A 1 221 ? 18.184 -2.417 -25.369 1.00 96.94 221 GLN A C 1
ATOM 1788 O O . GLN A 1 221 ? 17.217 -2.824 -26.007 1.00 96.94 221 GLN A O 1
ATOM 1793 N N . LYS A 1 222 ? 18.270 -2.557 -24.040 1.00 96.88 222 LYS A N 1
ATOM 1794 C CA . LYS A 1 222 ? 17.241 -3.243 -23.240 1.00 96.88 222 LYS A CA 1
ATOM 1795 C C . LYS A 1 222 ? 15.854 -2.627 -23.429 1.00 96.88 222 LYS A C 1
ATOM 1797 O O . LYS A 1 222 ? 14.864 -3.348 -23.506 1.00 96.88 222 LYS A O 1
ATOM 1802 N N . TYR A 1 223 ? 15.752 -1.300 -23.485 1.00 97.50 223 TYR A N 1
ATOM 1803 C CA . TYR A 1 223 ? 14.469 -0.626 -23.702 1.00 97.50 223 TYR A CA 1
ATOM 1804 C C . TYR A 1 223 ? 13.941 -0.832 -25.122 1.00 97.50 223 TYR A C 1
ATOM 1806 O O . TYR A 1 223 ? 12.749 -1.085 -25.281 1.00 97.50 223 TYR A O 1
ATOM 1814 N N . ALA A 1 224 ? 14.811 -0.810 -26.134 1.00 96.44 224 ALA A N 1
ATOM 1815 C CA . ALA A 1 224 ? 14.438 -1.146 -27.505 1.00 96.44 224 ALA A CA 1
ATOM 1816 C C . ALA A 1 224 ? 13.909 -2.586 -27.606 1.00 96.44 224 ALA A C 1
ATOM 1818 O O . ALA A 1 224 ? 12.825 -2.797 -28.145 1.00 96.44 224 ALA A O 1
ATOM 1819 N N . GLU A 1 225 ? 14.591 -3.556 -26.989 1.00 95.88 225 GLU A N 1
ATOM 1820 C CA . GLU A 1 225 ? 14.149 -4.956 -26.940 1.00 95.88 225 GLU A CA 1
ATOM 1821 C C . GLU A 1 225 ? 12.761 -5.104 -26.306 1.00 95.88 225 GLU A C 1
ATOM 1823 O O . GLU A 1 225 ? 11.895 -5.773 -26.871 1.00 95.88 225 GLU A O 1
ATOM 1828 N N . LYS A 1 226 ? 12.505 -4.424 -25.176 1.00 94.00 226 LYS A N 1
ATOM 1829 C CA . LYS A 1 226 ? 11.180 -4.410 -24.528 1.00 94.00 226 LYS A CA 1
ATOM 1830 C C . LYS A 1 226 ? 10.084 -3.801 -25.417 1.00 94.00 226 LYS A C 1
ATOM 1832 O O . LYS A 1 226 ? 8.910 -4.124 -25.245 1.00 94.00 226 LYS A O 1
ATOM 1837 N N . CYS A 1 227 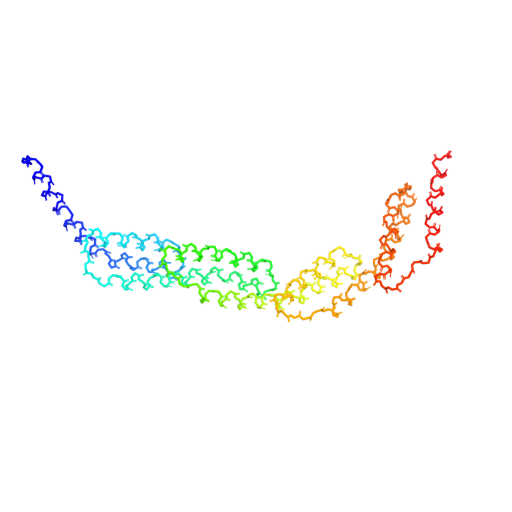? 10.445 -2.946 -26.372 1.00 92.69 227 CYS A N 1
ATOM 1838 C CA . CYS A 1 227 ? 9.534 -2.392 -27.375 1.00 92.69 227 CYS A CA 1
ATOM 1839 C C . CYS A 1 227 ? 9.424 -3.244 -28.653 1.00 92.69 227 CYS A C 1
ATOM 1841 O O . CYS A 1 227 ? 8.603 -2.920 -29.511 1.00 92.69 227 CYS A O 1
ATOM 1843 N N . GLY A 1 228 ? 10.215 -4.314 -28.799 1.00 93.25 228 GLY A N 1
ATOM 1844 C CA . GLY A 1 228 ? 10.336 -5.062 -30.055 1.00 93.25 228 GLY A CA 1
ATOM 1845 C C . GLY A 1 228 ? 11.076 -4.287 -31.154 1.00 93.25 228 GLY A C 1
ATOM 1846 O O . GLY A 1 228 ? 10.897 -4.559 -32.339 1.00 93.25 228 GLY A O 1
ATOM 1847 N N . GLU A 1 229 ? 11.880 -3.303 -30.764 1.00 92.69 229 GLU A N 1
ATOM 1848 C CA . GLU A 1 229 ? 12.672 -2.437 -31.631 1.00 92.69 229 GLU A CA 1
ATOM 1849 C C . GLU A 1 229 ? 14.160 -2.818 -31.532 1.00 92.69 229 GLU A C 1
ATOM 1851 O O . GLU A 1 229 ? 14.589 -3.530 -30.623 1.00 92.69 229 GLU A O 1
ATOM 1856 N N . LYS A 1 230 ? 14.975 -2.343 -32.478 1.00 94.75 230 LYS A N 1
ATOM 1857 C CA . LYS A 1 230 ? 16.436 -2.468 -32.425 1.00 94.75 230 LYS A CA 1
ATOM 1858 C C . LYS A 1 230 ? 17.071 -1.105 -32.618 1.00 94.75 230 LYS A C 1
ATOM 1860 O O . LYS A 1 230 ? 16.621 -0.327 -33.457 1.00 94.75 230 LYS A O 1
ATOM 1865 N N . ILE A 1 231 ? 18.139 -0.844 -31.872 1.00 95.50 231 ILE A N 1
ATOM 1866 C CA . ILE A 1 231 ? 18.982 0.324 -32.119 1.00 95.50 231 ILE A CA 1
ATOM 1867 C C . ILE A 1 231 ? 19.827 0.029 -33.363 1.00 95.50 231 ILE A C 1
ATOM 1869 O O . ILE A 1 231 ? 20.464 -1.022 -33.401 1.00 95.50 231 ILE A O 1
ATOM 1873 N N . PRO A 1 232 ? 19.838 0.908 -34.381 1.00 94.75 232 PRO A N 1
ATOM 1874 C CA . PRO A 1 232 ? 20.674 0.709 -35.558 1.00 94.75 232 PRO A CA 1
ATOM 1875 C C . PRO A 1 232 ? 22.164 0.693 -35.202 1.00 94.75 232 PRO A C 1
ATOM 1877 O O . PRO A 1 232 ? 22.641 1.589 -34.501 1.00 94.75 232 PRO A O 1
ATOM 1880 N N . ASP A 1 233 ? 22.912 -0.266 -35.751 1.00 93.81 233 ASP A N 1
ATOM 1881 C CA . ASP A 1 233 ? 24.355 -0.416 -35.507 1.00 93.81 233 ASP A CA 1
ATOM 1882 C C . ASP A 1 233 ? 25.141 0.856 -35.851 1.00 93.81 233 ASP A C 1
ATOM 1884 O O . ASP A 1 233 ? 26.128 1.174 -35.191 1.00 93.81 233 ASP A O 1
ATOM 1888 N N . GLN A 1 234 ? 24.680 1.631 -36.843 1.00 95.19 234 GLN A N 1
ATOM 1889 C CA . GLN A 1 234 ? 25.314 2.899 -37.209 1.00 95.19 234 GLN A CA 1
ATOM 1890 C C . GLN A 1 234 ? 25.297 3.915 -36.058 1.00 95.19 234 GLN A C 1
ATOM 1892 O O . GLN A 1 234 ? 26.278 4.629 -35.875 1.00 95.19 234 GLN A O 1
ATOM 1897 N N . VAL A 1 235 ? 24.218 3.966 -35.268 1.00 94.69 235 VAL A N 1
ATOM 1898 C CA . VAL A 1 235 ? 24.104 4.878 -34.115 1.00 94.69 235 VAL A CA 1
ATOM 1899 C C . VAL A 1 235 ? 25.075 4.466 -33.012 1.00 94.69 235 VAL A C 1
ATOM 1901 O O . VAL A 1 235 ? 25.690 5.314 -32.373 1.00 94.69 235 VAL A O 1
ATOM 1904 N N . VAL A 1 236 ? 25.234 3.160 -32.798 1.00 94.69 236 VAL A N 1
ATOM 1905 C CA . VAL A 1 236 ? 26.185 2.628 -31.816 1.00 94.69 236 VAL A CA 1
ATOM 1906 C C . VAL A 1 236 ? 27.620 2.936 -32.254 1.00 94.69 236 VAL A C 1
ATOM 1908 O O . VAL A 1 236 ? 28.395 3.478 -31.470 1.00 94.69 236 VAL A O 1
ATOM 1911 N N . ALA A 1 237 ? 27.959 2.667 -33.518 1.00 95.88 237 ALA A N 1
ATOM 1912 C CA . ALA A 1 237 ? 29.281 2.941 -34.076 1.00 95.88 237 ALA A CA 1
ATOM 1913 C C . ALA A 1 237 ? 29.653 4.435 -34.017 1.00 95.88 237 ALA A C 1
ATOM 1915 O O . ALA A 1 237 ? 30.781 4.769 -33.663 1.00 95.88 237 ALA A O 1
ATOM 1916 N N . GLU A 1 238 ? 28.702 5.333 -34.299 1.00 97.06 238 GLU A N 1
ATOM 1917 C CA . GLU A 1 238 ? 28.879 6.786 -34.160 1.00 97.06 238 GLU A CA 1
ATOM 1918 C C . GLU A 1 238 ? 29.341 7.170 -32.745 1.00 97.06 238 GLU A C 1
ATOM 1920 O O . GLU A 1 238 ? 30.291 7.937 -32.593 1.00 97.06 238 GLU A O 1
ATOM 1925 N N . ILE A 1 239 ? 28.711 6.607 -31.709 1.00 96.44 239 ILE A N 1
ATOM 1926 C CA . ILE A 1 239 ? 29.024 6.909 -30.305 1.00 96.44 239 ILE A CA 1
ATOM 1927 C C . ILE A 1 239 ? 30.437 6.435 -29.933 1.00 96.44 239 ILE A C 1
ATOM 1929 O O . ILE A 1 239 ? 31.183 7.172 -29.287 1.00 96.44 239 ILE A O 1
ATOM 1933 N N . TYR A 1 240 ? 30.849 5.251 -30.393 1.00 96.50 240 TYR A N 1
ATOM 1934 C CA . TYR A 1 240 ? 32.217 4.765 -30.175 1.00 96.50 240 TYR A CA 1
ATOM 1935 C C . TYR A 1 240 ? 33.273 5.608 -30.897 1.00 96.50 240 TYR A C 1
ATOM 1937 O O . TYR A 1 240 ? 34.353 5.836 -30.352 1.00 96.50 240 TYR A O 1
ATOM 1945 N N . GLU A 1 241 ? 32.979 6.107 -32.098 1.00 96.06 241 GLU A N 1
ATOM 1946 C CA . GLU A 1 241 ? 33.895 7.003 -32.811 1.00 96.06 241 GLU A CA 1
ATOM 1947 C C . GLU A 1 241 ? 34.044 8.361 -32.106 1.00 96.06 241 GLU A C 1
ATOM 1949 O O . GLU A 1 241 ? 35.145 8.916 -32.091 1.00 96.06 241 GLU A O 1
ATOM 1954 N N . ILE A 1 242 ? 32.986 8.882 -31.467 1.00 94.56 242 ILE A N 1
ATOM 1955 C CA . ILE A 1 242 ? 33.080 10.069 -30.596 1.00 94.56 242 ILE A CA 1
ATOM 1956 C C . ILE A 1 242 ? 34.054 9.798 -29.443 1.00 94.56 242 ILE A C 1
ATOM 1958 O O . ILE A 1 242 ? 34.988 10.573 -29.235 1.00 94.56 242 ILE A O 1
ATOM 1962 N N . TYR A 1 243 ? 33.886 8.674 -28.742 1.00 94.69 243 TYR A N 1
ATOM 1963 C CA . TYR A 1 243 ? 34.752 8.297 -27.622 1.00 94.69 243 TYR A CA 1
ATOM 1964 C C . TYR A 1 243 ? 36.221 8.153 -28.045 1.00 94.69 243 TYR A C 1
ATOM 1966 O O . TYR A 1 243 ? 37.126 8.670 -27.391 1.00 94.69 243 TYR A O 1
ATOM 1974 N N . LYS A 1 244 ? 36.472 7.503 -29.187 1.00 94.06 244 LYS A N 1
ATOM 1975 C CA . LYS A 1 244 ? 37.821 7.317 -29.731 1.00 94.06 244 LYS A CA 1
ATOM 1976 C C . LYS A 1 244 ? 38.511 8.645 -30.048 1.00 94.06 244 LYS A C 1
ATOM 1978 O O . LYS A 1 244 ? 39.684 8.805 -29.720 1.00 94.06 244 LYS A O 1
ATOM 1983 N N . LYS A 1 245 ? 37.796 9.596 -30.658 1.00 92.75 245 LYS A N 1
ATOM 1984 C CA . LYS A 1 245 ? 38.323 10.948 -30.913 1.00 92.75 245 LYS A CA 1
ATOM 1985 C C . LYS A 1 245 ? 38.638 11.682 -29.614 1.00 92.75 245 LYS A C 1
ATOM 1987 O O . LYS A 1 245 ? 39.664 12.348 -29.534 1.00 92.75 245 LYS A O 1
ATOM 1992 N N . GLN A 1 246 ? 37.791 11.529 -28.597 1.00 92.25 246 GLN A N 1
ATOM 1993 C CA . GLN A 1 246 ? 38.033 12.138 -27.294 1.00 92.25 246 GLN A CA 1
ATOM 1994 C C . GLN A 1 246 ? 39.302 11.584 -26.634 1.00 92.25 246 GLN A C 1
ATOM 1996 O O . GLN A 1 246 ? 40.090 12.360 -26.103 1.00 92.25 246 GLN A O 1
ATOM 2001 N N . LEU A 1 247 ? 39.553 10.274 -26.719 1.00 87.69 247 LEU A N 1
ATOM 2002 C CA . LEU A 1 247 ? 40.803 9.682 -26.228 1.00 87.69 247 LEU A CA 1
ATOM 2003 C C . LEU A 1 247 ? 42.038 10.246 -26.939 1.00 87.69 247 LEU A C 1
ATOM 2005 O O . LEU A 1 247 ? 42.997 10.614 -26.275 1.00 87.69 247 LEU A O 1
ATOM 2009 N N . GLN A 1 248 ? 41.981 10.382 -28.265 1.00 87.25 248 GLN A N 1
ATOM 2010 C CA . GLN A 1 248 ? 43.080 10.952 -29.053 1.00 87.25 248 GLN A CA 1
ATOM 2011 C C . GLN A 1 248 ? 43.382 12.406 -28.667 1.00 87.25 248 GLN A C 1
ATOM 2013 O O . GLN A 1 248 ? 44.535 12.808 -28.682 1.00 87.25 248 GLN A O 1
ATOM 2018 N N . SER A 1 249 ? 42.370 13.176 -28.252 1.00 79.81 249 SER A N 1
ATOM 2019 C CA . SER A 1 249 ? 42.564 14.559 -27.794 1.00 79.81 249 SER A CA 1
ATOM 2020 C C . SER A 1 249 ? 43.269 14.699 -26.439 1.00 79.81 249 SER A C 1
ATOM 2022 O O . SER A 1 249 ? 43.651 15.806 -26.076 1.00 79.81 249 SER A O 1
ATOM 2024 N N . PHE A 1 250 ? 43.422 13.609 -25.676 1.00 73.56 250 PHE A N 1
ATOM 2025 C CA . PHE A 1 250 ? 44.226 13.602 -24.450 1.00 73.56 250 PHE A CA 1
ATOM 2026 C C . PHE A 1 250 ? 45.705 13.274 -24.708 1.00 73.56 250 PHE A C 1
ATOM 2028 O O . PHE A 1 250 ? 46.523 13.489 -23.814 1.00 73.56 250 PHE A O 1
ATOM 2035 N N . ASP A 1 251 ? 46.029 12.746 -25.892 1.00 61.53 251 ASP A N 1
ATOM 2036 C CA . ASP A 1 251 ? 47.386 12.351 -26.285 1.00 61.53 251 ASP A CA 1
ATOM 2037 C C . ASP A 1 251 ? 48.141 13.464 -27.057 1.00 61.53 251 ASP A C 1
ATOM 2039 O O . ASP A 1 251 ? 49.354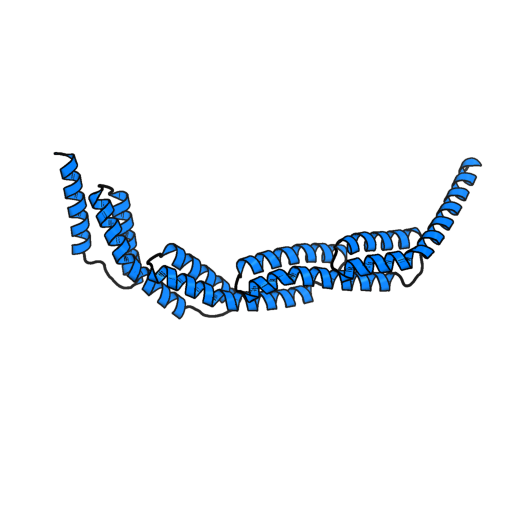 13.340 -27.246 1.00 61.53 251 ASP A O 1
ATOM 2043 N N . ASP A 1 252 ? 47.447 14.539 -27.463 1.00 53.81 252 ASP A N 1
ATOM 2044 C CA . ASP A 1 252 ? 47.973 15.749 -28.134 1.00 53.81 252 ASP A CA 1
ATOM 2045 C C . ASP A 1 252 ? 48.195 16.921 -27.151 1.00 53.81 252 ASP A C 1
ATOM 2047 O O . ASP A 1 252 ? 49.216 17.640 -27.298 1.00 53.81 252 ASP A O 1
#